Protein AF-A0AAD5R4Z7-F1 (afdb_monomer_lite)

Structure (mmCIF, N/CA/C/O backbone):
data_AF-A0AAD5R4Z7-F1
#
_entry.id   AF-A0AAD5R4Z7-F1
#
loop_
_atom_site.group_PDB
_atom_site.id
_atom_site.type_symbol
_atom_site.label_atom_id
_atom_site.label_alt_id
_atom_site.label_comp_id
_atom_site.label_asym_id
_atom_site.label_entity_id
_atom_site.label_seq_id
_atom_site.pdbx_PDB_ins_code
_atom_site.Cartn_x
_atom_site.Cartn_y
_atom_site.Cartn_z
_atom_site.occupancy
_atom_site.B_iso_or_equiv
_atom_site.auth_seq_id
_atom_site.auth_comp_id
_atom_site.auth_asym_id
_atom_site.auth_atom_id
_atom_site.pdbx_PDB_model_num
ATOM 1 N N . MET A 1 1 ? -14.241 3.146 -18.284 1.00 82.12 1 MET A N 1
ATOM 2 C CA . MET A 1 1 ? -13.055 2.646 -17.552 1.00 82.12 1 MET A CA 1
ATOM 3 C C . MET A 1 1 ? -12.153 1.727 -18.369 1.00 82.12 1 MET A C 1
ATOM 5 O O . MET A 1 1 ? -10.948 1.815 -18.187 1.00 82.12 1 MET A O 1
ATOM 9 N N . SER A 1 2 ? -12.662 0.917 -19.311 1.00 84.25 2 SER A N 1
ATOM 10 C CA . SER A 1 2 ? -11.807 0.010 -20.108 1.00 84.25 2 SER A CA 1
ATOM 11 C C . SER A 1 2 ? -10.709 0.712 -20.918 1.00 84.25 2 SER A C 1
ATOM 13 O O . SER A 1 2 ? -9.633 0.153 -21.073 1.00 84.25 2 SER A O 1
ATOM 15 N N . ILE A 1 3 ? -10.944 1.943 -21.389 1.00 90.44 3 ILE A N 1
ATOM 16 C CA . ILE A 1 3 ? -9.938 2.731 -22.123 1.00 90.44 3 ILE A CA 1
ATOM 17 C C . ILE A 1 3 ? -8.727 3.047 -21.235 1.00 90.44 3 ILE A C 1
ATOM 19 O O . ILE A 1 3 ? -7.600 2.921 -21.697 1.00 90.44 3 ILE A O 1
ATOM 23 N N . TYR A 1 4 ? -8.945 3.409 -1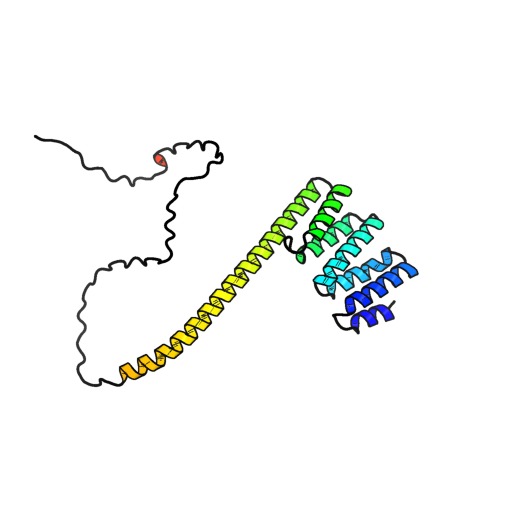9.966 1.00 88.94 4 TYR A N 1
ATOM 24 C CA . TYR A 1 4 ? -7.855 3.691 -19.029 1.00 88.94 4 TYR A CA 1
ATOM 25 C C . TYR A 1 4 ? -7.098 2.423 -18.632 1.00 88.94 4 TYR A C 1
ATOM 27 O O . TYR A 1 4 ? -5.877 2.456 -18.576 1.00 88.94 4 TYR A O 1
ATOM 35 N N . ASN A 1 5 ? -7.803 1.305 -18.438 1.00 88.62 5 ASN A N 1
ATOM 36 C CA . ASN A 1 5 ? -7.167 0.011 -18.183 1.00 88.62 5 ASN A CA 1
ATOM 37 C C . ASN A 1 5 ? -6.300 -0.436 -19.383 1.00 88.62 5 ASN A C 1
ATOM 39 O O . ASN A 1 5 ? -5.121 -0.746 -19.256 1.00 88.62 5 ASN A O 1
ATOM 43 N N . ARG A 1 6 ? -6.830 -0.320 -20.603 1.00 91.56 6 ARG A N 1
ATOM 44 C CA . ARG A 1 6 ? -6.044 -0.581 -21.814 1.00 91.56 6 ARG A CA 1
ATOM 45 C C . ARG A 1 6 ? -4.849 0.369 -21.948 1.00 91.56 6 ARG A C 1
ATOM 47 O O . ARG A 1 6 ? -3.801 -0.024 -22.448 1.00 91.56 6 ARG A O 1
ATOM 54 N N . ALA A 1 7 ? -5.000 1.622 -21.522 1.00 89.75 7 ALA A N 1
ATOM 55 C CA . ALA A 1 7 ? -3.906 2.583 -21.531 1.00 89.75 7 ALA A CA 1
ATOM 56 C C . ALA A 1 7 ? -2.804 2.204 -20.530 1.00 89.75 7 ALA A C 1
ATOM 58 O O . ALA A 1 7 ? -1.635 2.360 -20.859 1.00 89.75 7 ALA A O 1
ATOM 59 N N . THR A 1 8 ? -3.137 1.665 -19.351 1.00 88.31 8 THR A N 1
ATOM 60 C CA . THR A 1 8 ? -2.125 1.202 -18.386 1.00 88.31 8 THR A CA 1
ATOM 61 C C . THR A 1 8 ? -1.313 0.013 -18.898 1.00 88.31 8 THR A C 1
ATOM 63 O O . THR A 1 8 ? -0.140 -0.092 -18.564 1.00 88.31 8 THR A O 1
ATOM 66 N N . GLU A 1 9 ? -1.892 -0.831 -19.756 1.00 88.69 9 GLU A N 1
ATOM 67 C CA . GLU A 1 9 ? -1.191 -1.959 -20.391 1.00 88.69 9 GLU A CA 1
ATOM 68 C C . GLU A 1 9 ? -0.326 -1.544 -21.594 1.00 88.69 9 GLU A C 1
ATOM 70 O O . GLU A 1 9 ? 0.685 -2.178 -21.883 1.00 88.69 9 GLU A O 1
ATOM 75 N N . ALA A 1 10 ? -0.726 -0.496 -22.320 1.00 91.25 10 ALA A N 1
ATOM 76 C CA . ALA A 1 10 ? -0.053 -0.068 -23.549 1.00 91.25 10 ALA A CA 1
ATOM 77 C C . ALA A 1 10 ? 1.153 0.861 -23.316 1.00 91.25 10 ALA A C 1
ATOM 79 O O . ALA A 1 10 ? 1.936 1.085 -24.238 1.00 91.25 10 ALA A O 1
ATOM 80 N N . VAL A 1 11 ? 1.271 1.447 -22.124 1.00 90.94 11 VAL A N 1
ATOM 81 C CA . VAL A 1 11 ? 2.305 2.432 -21.783 1.00 90.94 11 VAL A CA 1
ATOM 82 C C . VAL A 1 11 ? 3.580 1.743 -21.292 1.00 90.94 11 VAL A C 1
ATOM 84 O O . VAL A 1 11 ? 3.537 0.703 -20.635 1.00 90.94 11 VAL A O 1
ATOM 87 N N . ASP A 1 12 ? 4.732 2.351 -21.577 1.00 89.31 12 ASP A N 1
ATOM 88 C CA . ASP A 1 12 ? 6.022 1.880 -21.083 1.00 89.31 12 ASP A CA 1
ATOM 89 C C . ASP A 1 12 ? 6.079 1.829 -19.549 1.00 89.31 12 ASP A C 1
ATOM 91 O O . ASP A 1 12 ? 5.522 2.671 -18.842 1.00 89.31 12 ASP A O 1
ATOM 95 N N . ARG A 1 13 ? 6.856 0.879 -19.009 1.00 86.00 13 ARG A N 1
ATOM 96 C CA . ARG A 1 13 ? 6.992 0.664 -17.553 1.00 86.00 13 ARG A CA 1
ATOM 97 C C . ARG A 1 13 ? 7.389 1.916 -16.762 1.00 86.00 13 ARG A C 1
ATOM 99 O O . ARG A 1 13 ? 7.035 2.021 -15.594 1.00 86.00 13 ARG A O 1
ATOM 106 N N . LYS A 1 14 ? 8.107 2.857 -17.383 1.00 87.31 14 LYS A N 1
ATOM 107 C CA . LYS A 1 14 ? 8.523 4.120 -16.749 1.00 87.31 14 LYS A CA 1
ATOM 108 C C . LYS A 1 14 ? 7.342 5.060 -16.494 1.00 87.31 14 LYS A C 1
ATOM 110 O O . LYS A 1 14 ? 7.262 5.666 -15.432 1.00 87.31 14 LYS A O 1
ATOM 115 N N . ASP A 1 15 ? 6.409 5.129 -17.439 1.00 89.06 15 ASP A N 1
ATOM 116 C CA . ASP A 1 15 ? 5.285 6.073 -17.408 1.00 89.06 15 ASP A CA 1
ATOM 117 C C . ASP A 1 15 ? 4.000 5.441 -16.857 1.00 89.06 15 ASP A C 1
ATOM 119 O O . ASP A 1 15 ? 3.028 6.134 -16.545 1.00 89.06 15 ASP A O 1
ATOM 123 N N . MET A 1 16 ? 4.009 4.120 -16.677 1.00 89.12 16 MET A N 1
ATOM 124 C CA . MET A 1 16 ? 2.898 3.339 -16.151 1.00 89.12 16 MET A CA 1
ATOM 125 C C . MET A 1 16 ? 2.384 3.886 -14.810 1.00 89.12 16 MET A C 1
ATOM 127 O O . MET A 1 16 ? 1.178 4.063 -14.645 1.00 89.12 16 MET A O 1
ATOM 131 N N . CYS A 1 17 ? 3.279 4.259 -13.885 1.00 89.25 17 CYS A N 1
ATOM 132 C CA . CYS A 1 17 ? 2.899 4.868 -12.602 1.00 89.25 17 CYS A CA 1
ATOM 133 C C . CYS A 1 17 ? 2.084 6.162 -12.780 1.00 89.25 17 CYS A C 1
ATOM 135 O O . CYS A 1 17 ? 1.055 6.366 -12.130 1.00 89.25 17 CYS A O 1
ATOM 137 N N . SER A 1 18 ? 2.501 7.026 -13.709 1.00 91.94 18 SER A N 1
ATOM 138 C CA . SER A 1 18 ? 1.782 8.263 -14.027 1.00 91.94 18 SER A CA 1
ATOM 139 C C . SER A 1 18 ? 0.392 7.966 -14.598 1.00 91.94 18 SER A C 1
ATOM 141 O O . SER A 1 18 ? -0.598 8.564 -14.168 1.00 91.94 18 SER A O 1
ATOM 143 N N . MET A 1 19 ? 0.285 6.976 -15.493 1.00 93.00 19 MET A N 1
ATOM 144 C CA . MET A 1 19 ? -0.997 6.572 -16.074 1.00 93.00 19 MET A CA 1
ATOM 145 C C . MET A 1 19 ? -1.962 6.018 -15.014 1.00 93.00 19 MET A C 1
ATOM 147 O O . MET A 1 19 ? -3.129 6.418 -14.982 1.00 93.00 19 MET A O 1
ATOM 151 N N . PHE A 1 20 ? -1.484 5.178 -14.090 1.00 93.69 20 PHE A N 1
ATOM 152 C CA . PHE A 1 20 ? -2.300 4.689 -12.974 1.00 93.69 20 PHE A CA 1
ATOM 153 C C . PHE A 1 20 ? -2.771 5.820 -12.058 1.00 93.69 20 PHE A C 1
ATOM 155 O O . PHE A 1 20 ? -3.936 5.839 -11.667 1.00 93.69 20 PHE A O 1
ATOM 162 N N . ASN A 1 21 ? -1.925 6.813 -11.775 1.00 92.94 21 ASN A N 1
ATOM 163 C CA . ASN A 1 21 ? -2.331 7.982 -10.993 1.00 92.94 21 ASN A CA 1
ATOM 164 C C . ASN A 1 21 ? -3.466 8.771 -11.670 1.00 92.94 21 ASN A C 1
ATOM 166 O O . ASN A 1 21 ? -4.397 9.215 -10.995 1.00 92.94 21 ASN A O 1
ATOM 170 N N . ILE A 1 22 ? -3.421 8.936 -12.996 1.00 93.44 22 ILE A N 1
ATOM 171 C CA . ILE A 1 22 ? -4.506 9.578 -13.754 1.00 93.44 22 ILE A CA 1
ATOM 172 C C . ILE A 1 22 ? -5.774 8.723 -13.691 1.00 93.44 22 ILE A C 1
ATOM 174 O O . ILE A 1 22 ? -6.861 9.250 -13.442 1.00 93.44 22 ILE A O 1
ATOM 178 N N . TYR A 1 23 ? -5.639 7.409 -13.876 1.00 93.44 23 TYR A N 1
ATOM 179 C CA . TYR A 1 23 ? -6.767 6.488 -13.847 1.00 93.44 23 TYR A CA 1
ATOM 180 C C . TYR A 1 23 ? -7.467 6.482 -12.482 1.00 93.44 23 TYR A C 1
ATOM 182 O O . TYR A 1 23 ? -8.689 6.617 -12.423 1.00 93.44 23 TYR A O 1
ATOM 190 N N . ILE A 1 24 ? -6.704 6.423 -11.389 1.00 93.75 24 ILE A N 1
ATOM 191 C CA . ILE A 1 24 ? -7.227 6.471 -10.020 1.00 93.75 24 ILE A CA 1
ATOM 192 C C . ILE A 1 24 ? -7.967 7.785 -9.772 1.00 93.75 24 ILE A C 1
ATOM 194 O O . ILE A 1 24 ? -9.111 7.749 -9.328 1.00 93.75 24 ILE A O 1
ATOM 198 N N . LYS A 1 25 ? -7.378 8.939 -10.117 1.00 93.62 25 LYS A N 1
ATOM 199 C CA . LYS A 1 25 ? -8.046 10.244 -9.954 1.00 93.62 25 LYS A CA 1
ATOM 200 C C . LYS A 1 25 ? -9.373 10.298 -10.709 1.00 93.62 25 LYS A C 1
ATOM 202 O O . LYS A 1 25 ? -10.386 10.718 -10.159 1.00 93.62 25 LYS A O 1
ATOM 207 N N . LYS A 1 26 ? -9.400 9.804 -11.951 1.00 93.69 26 LYS A N 1
ATOM 208 C CA . LYS A 1 26 ? -10.631 9.746 -12.753 1.00 93.69 26 LYS A CA 1
ATOM 209 C C . LYS A 1 26 ? -11.657 8.770 -12.183 1.00 93.69 26 LYS A C 1
ATOM 211 O O . LYS A 1 26 ? -12.852 9.046 -12.236 1.00 93.69 26 LYS A O 1
ATOM 216 N N . ALA A 1 27 ? -11.217 7.652 -11.614 1.00 93.25 27 ALA A N 1
ATOM 217 C CA . ALA A 1 27 ? -12.097 6.707 -10.938 1.00 93.25 27 ALA A CA 1
ATOM 218 C C . ALA A 1 27 ? -12.714 7.292 -9.665 1.00 93.25 27 ALA A C 1
ATOM 220 O O . ALA A 1 27 ? -13.916 7.131 -9.456 1.00 93.25 27 ALA A O 1
ATOM 221 N N . GLN A 1 28 ? -11.921 8.023 -8.880 1.00 93.25 28 GLN A N 1
ATOM 222 C CA . GLN A 1 28 ? -12.384 8.736 -7.690 1.00 93.25 28 GLN A CA 1
ATOM 223 C C . GLN A 1 28 ? -13.445 9.784 -8.044 1.00 93.25 28 GLN A C 1
ATOM 225 O O . GLN A 1 28 ? -14.484 9.823 -7.391 1.00 93.25 28 GLN A O 1
ATOM 230 N N . GLU A 1 29 ? -13.221 10.584 -9.093 1.00 92.88 29 GLU A N 1
ATOM 231 C CA . GLU A 1 29 ? -14.162 11.623 -9.546 1.00 92.88 29 GLU A CA 1
ATOM 232 C C . GLU A 1 29 ? -15.503 11.050 -10.036 1.00 92.88 29 GLU A C 1
ATOM 234 O O . GLU A 1 29 ? -16.550 11.640 -9.783 1.00 92.88 29 GLU A O 1
ATOM 239 N N . LEU A 1 30 ? -15.485 9.917 -10.748 1.00 92.31 30 LEU A N 1
ATOM 240 C CA . LEU A 1 30 ? -16.678 9.375 -11.410 1.00 92.31 30 LEU A CA 1
ATOM 241 C C . LEU A 1 30 ? -17.495 8.409 -10.542 1.00 92.31 30 LEU A C 1
ATOM 243 O O . LEU A 1 30 ? -18.718 8.382 -10.654 1.00 92.31 30 LEU A O 1
ATOM 247 N N . TYR A 1 31 ? -16.832 7.590 -9.722 1.00 90.31 31 TYR A N 1
ATOM 248 C CA . TYR A 1 31 ? -17.465 6.469 -9.010 1.00 90.31 31 TYR A CA 1
ATOM 249 C C . TYR A 1 31 ? -17.178 6.466 -7.501 1.00 90.31 31 TYR A C 1
ATOM 251 O O . TYR A 1 31 ? -17.692 5.610 -6.780 1.00 90.31 31 TYR A O 1
ATOM 259 N N . GLY A 1 32 ? -16.368 7.409 -7.013 1.00 90.62 32 GLY A N 1
ATOM 260 C CA . GLY A 1 32 ? -15.963 7.495 -5.613 1.00 90.62 32 GLY A CA 1
ATOM 261 C C . GLY A 1 32 ? -14.798 6.570 -5.240 1.00 90.62 32 GLY A C 1
ATOM 262 O O . GLY A 1 32 ? -14.281 5.795 -6.046 1.00 90.62 32 GLY A O 1
ATOM 263 N N . LEU A 1 33 ? -14.371 6.660 -3.977 1.00 89.31 33 LEU A N 1
ATOM 264 C CA . LEU A 1 33 ? -13.203 5.945 -3.442 1.00 89.31 33 LEU A CA 1
ATOM 265 C C . LEU A 1 33 ? -13.308 4.405 -3.509 1.00 89.31 33 LEU A C 1
ATOM 267 O O . LEU A 1 33 ? -12.337 3.783 -3.945 1.00 89.31 33 LEU A O 1
ATOM 271 N N . PRO A 1 34 ? -14.439 3.753 -3.163 1.00 89.50 34 PRO A N 1
ATOM 272 C CA . PRO A 1 34 ? -14.508 2.288 -3.120 1.00 89.50 34 PRO A CA 1
ATOM 273 C C . PRO A 1 34 ? -14.243 1.612 -4.469 1.00 89.50 34 PRO A C 1
ATOM 275 O O . PRO A 1 34 ? -13.729 0.496 -4.514 1.00 89.50 34 PRO A O 1
ATOM 278 N N . HIS A 1 35 ? -14.553 2.292 -5.578 1.00 90.25 35 HIS A N 1
ATOM 279 C CA . HIS A 1 35 ? -14.323 1.770 -6.925 1.00 90.25 35 HIS A CA 1
ATOM 280 C C . HIS A 1 35 ? -12.837 1.772 -7.326 1.00 90.25 35 HIS A C 1
ATOM 282 O O . HIS A 1 35 ? -12.460 1.149 -8.316 1.00 90.25 35 HIS A O 1
ATOM 288 N N . THR A 1 36 ? -11.971 2.447 -6.565 1.00 92.88 36 THR A N 1
ATOM 289 C CA . THR A 1 36 ? -10.536 2.540 -6.881 1.00 92.88 36 THR A CA 1
ATOM 290 C C . THR A 1 36 ? -9.713 1.363 -6.372 1.00 92.88 36 THR A C 1
ATOM 292 O O . THR A 1 36 ? -8.612 1.144 -6.865 1.00 92.88 36 THR A O 1
ATOM 295 N N . ARG A 1 37 ? -10.260 0.551 -5.462 1.00 93.00 37 ARG A N 1
ATOM 296 C CA . ARG A 1 37 ? -9.608 -0.644 -4.898 1.00 93.00 37 ARG A CA 1
ATOM 297 C C . ARG A 1 37 ? -9.037 -1.610 -5.943 1.00 93.00 37 ARG A C 1
ATOM 299 O O . ARG A 1 37 ? -7.828 -1.820 -5.921 1.00 93.00 37 ARG A O 1
ATOM 306 N N . PRO A 1 38 ? -9.829 -2.127 -6.906 1.00 93.31 38 PRO A N 1
ATOM 307 C CA . PRO A 1 38 ? -9.296 -3.050 -7.910 1.00 93.31 38 PRO A CA 1
ATOM 308 C C . PRO A 1 38 ? -8.228 -2.398 -8.798 1.00 93.31 38 PRO A C 1
ATOM 310 O O . PRO A 1 38 ? -7.377 -3.087 -9.350 1.00 93.31 38 PRO A O 1
ATOM 313 N N . ILE A 1 39 ? -8.250 -1.067 -8.936 1.00 93.62 39 ILE A N 1
ATOM 314 C CA . ILE A 1 39 ? -7.240 -0.329 -9.700 1.00 93.62 39 ILE A CA 1
ATOM 315 C C . ILE A 1 39 ? -5.918 -0.303 -8.927 1.00 93.62 39 ILE A C 1
ATOM 317 O O . ILE A 1 39 ? -4.871 -0.531 -9.524 1.00 93.62 39 ILE A O 1
ATOM 321 N N . TYR A 1 40 ? -5.965 -0.065 -7.613 1.00 94.12 40 TYR A N 1
ATOM 322 C CA . TYR A 1 40 ? -4.792 -0.118 -6.740 1.00 94.12 40 TYR A CA 1
ATOM 323 C C . TYR A 1 40 ? -4.179 -1.519 -6.673 1.00 94.12 40 TYR A C 1
ATOM 325 O O . TYR A 1 40 ? -2.970 -1.653 -6.840 1.00 94.12 40 TYR A O 1
ATOM 333 N N . GLU A 1 41 ? -4.998 -2.554 -6.483 1.00 93.44 41 GLU A N 1
ATOM 334 C CA . GLU A 1 41 ? -4.544 -3.952 -6.453 1.00 93.44 41 GLU A CA 1
ATOM 335 C C . GLU A 1 41 ? -3.852 -4.338 -7.766 1.00 93.44 41 GLU A C 1
ATOM 337 O O . GLU A 1 41 ? -2.740 -4.869 -7.764 1.00 93.44 41 GLU A O 1
ATOM 342 N N . HIS A 1 42 ? -4.472 -3.996 -8.901 1.00 92.56 42 HIS A N 1
ATOM 343 C CA . HIS A 1 42 ? -3.881 -4.248 -10.208 1.00 92.56 42 HIS A CA 1
ATOM 344 C C . HIS A 1 42 ? -2.561 -3.494 -10.390 1.00 92.56 42 HIS A C 1
ATOM 346 O O . HIS A 1 42 ? -1.568 -4.075 -10.819 1.00 92.56 42 HIS A O 1
ATOM 352 N N . ALA A 1 43 ? -2.516 -2.223 -10.003 1.00 92.38 43 ALA A N 1
ATOM 353 C CA . ALA A 1 43 ? -1.310 -1.422 -10.093 1.00 92.38 43 ALA A CA 1
ATOM 354 C C . ALA A 1 43 ? -0.157 -2.029 -9.265 1.00 92.38 43 ALA A C 1
ATOM 356 O O . ALA A 1 43 ? 0.929 -2.249 -9.796 1.00 92.38 43 ALA A O 1
ATOM 357 N N . ILE A 1 44 ? -0.390 -2.399 -8.003 1.00 92.12 44 ILE A N 1
ATOM 358 C CA . ILE A 1 44 ? 0.643 -2.985 -7.127 1.00 92.12 44 ILE A CA 1
ATOM 359 C C . ILE A 1 44 ? 1.255 -4.261 -7.733 1.00 92.12 44 ILE A C 1
ATOM 361 O O . ILE A 1 44 ? 2.449 -4.496 -7.556 1.00 92.12 44 ILE A O 1
ATOM 365 N N . SER A 1 45 ? 0.468 -5.038 -8.488 1.00 91.06 45 SER A N 1
ATOM 366 C CA . SER A 1 45 ? 0.929 -6.271 -9.144 1.00 91.06 45 SER A CA 1
ATOM 367 C C . SER A 1 45 ? 1.777 -6.064 -10.406 1.00 91.06 45 SER A C 1
ATOM 369 O O . SER A 1 45 ? 2.577 -6.932 -10.749 1.00 91.06 45 SER A O 1
ATOM 371 N N . VAL A 1 46 ? 1.600 -4.944 -11.117 1.00 90.88 46 VAL A N 1
ATOM 372 C CA . VAL A 1 46 ? 2.245 -4.705 -12.424 1.00 90.88 46 VAL A CA 1
ATOM 373 C C . VAL A 1 46 ? 3.415 -3.723 -12.311 1.00 90.88 46 VAL A C 1
ATOM 375 O O . VAL A 1 46 ? 4.374 -3.808 -13.083 1.00 90.88 46 VAL A O 1
ATOM 378 N N . LEU A 1 47 ? 3.352 -2.775 -11.371 1.00 88.75 47 LEU A N 1
ATOM 379 C CA . LEU A 1 47 ? 4.366 -1.733 -11.250 1.00 88.75 47 LEU A CA 1
ATOM 380 C C . LEU A 1 47 ? 5.707 -2.264 -10.714 1.00 88.75 47 LEU A C 1
ATOM 382 O O . LEU A 1 47 ? 5.740 -3.205 -9.923 1.00 88.75 47 LEU A O 1
ATOM 386 N N . PRO A 1 48 ? 6.824 -1.596 -11.064 1.00 89.94 48 PRO A N 1
ATOM 387 C CA . PRO A 1 48 ? 8.106 -1.800 -10.396 1.00 89.94 48 PRO A CA 1
ATOM 388 C C . PRO A 1 48 ? 8.011 -1.545 -8.886 1.00 89.94 48 PRO A C 1
ATOM 390 O O . PRO A 1 48 ? 7.238 -0.686 -8.452 1.00 89.94 48 PRO A O 1
ATOM 393 N N . GLU A 1 49 ? 8.853 -2.224 -8.103 1.00 89.06 49 GLU A N 1
ATOM 394 C CA . GLU A 1 49 ? 8.839 -2.192 -6.630 1.00 89.06 49 GLU A CA 1
ATOM 395 C C . GLU A 1 49 ? 8.840 -0.767 -6.052 1.00 89.06 49 GLU A C 1
ATOM 397 O O . GLU A 1 49 ? 8.057 -0.464 -5.151 1.00 89.06 49 GLU A O 1
ATOM 402 N N . ASP A 1 50 ? 9.632 0.149 -6.621 1.00 88.31 50 ASP A N 1
ATOM 403 C CA . ASP A 1 50 ? 9.709 1.534 -6.140 1.00 88.31 50 ASP A CA 1
ATOM 404 C C . ASP A 1 50 ? 8.390 2.298 -6.264 1.00 88.31 50 ASP A C 1
ATOM 406 O O . ASP A 1 50 ? 7.960 2.973 -5.328 1.00 88.31 50 ASP A O 1
ATOM 410 N N . SER A 1 51 ? 7.721 2.176 -7.412 1.00 89.44 51 SER A N 1
ATOM 411 C CA . SER A 1 51 ? 6.430 2.833 -7.629 1.00 89.44 51 SER A CA 1
ATOM 412 C C . SER A 1 51 ? 5.292 2.096 -6.922 1.00 89.44 51 SER A C 1
ATOM 414 O O . SER A 1 51 ? 4.352 2.727 -6.439 1.00 89.44 51 SER A O 1
ATOM 416 N N . SER A 1 52 ? 5.388 0.768 -6.818 1.00 91.25 52 SER A N 1
ATOM 417 C CA . SER A 1 52 ? 4.439 -0.067 -6.079 1.00 91.25 52 SER A CA 1
ATOM 418 C C . SER A 1 52 ? 4.409 0.304 -4.591 1.00 91.25 52 SER A C 1
ATOM 420 O O . SER A 1 52 ? 3.333 0.414 -3.998 1.00 91.25 52 SER A O 1
ATOM 422 N N . ARG A 1 53 ? 5.566 0.631 -4.000 1.00 91.06 53 ARG A N 1
ATOM 423 C CA . ARG A 1 53 ? 5.684 1.136 -2.623 1.00 91.06 53 ARG A CA 1
ATOM 424 C C . ARG A 1 53 ? 4.952 2.460 -2.408 1.00 91.06 53 ARG A C 1
ATOM 426 O O . ARG A 1 53 ? 4.146 2.569 -1.482 1.00 91.06 53 ARG A O 1
ATOM 433 N N . GLU A 1 54 ? 5.213 3.462 -3.252 1.00 91.25 54 GLU A N 1
ATOM 434 C CA . GLU A 1 54 ? 4.538 4.768 -3.159 1.00 91.25 54 GLU A CA 1
ATOM 435 C C . GLU A 1 54 ? 3.018 4.598 -3.269 1.00 91.25 54 GLU A C 1
ATOM 437 O O . GLU A 1 54 ? 2.245 5.186 -2.504 1.00 91.25 54 GLU A O 1
ATOM 442 N N . LEU A 1 55 ? 2.585 3.752 -4.202 1.00 93.12 55 LEU A N 1
ATOM 443 C CA . LEU A 1 55 ? 1.174 3.515 -4.434 1.00 93.12 55 LEU A CA 1
ATOM 444 C C . LEU A 1 55 ? 0.517 2.737 -3.286 1.00 93.12 55 LEU A C 1
ATOM 446 O O . LEU A 1 55 ? -0.609 3.064 -2.913 1.00 93.12 55 LEU A O 1
ATOM 450 N N . SER A 1 56 ? 1.227 1.790 -2.670 1.00 93.88 56 SER A N 1
ATOM 451 C CA . SER A 1 56 ? 0.767 1.049 -1.488 1.00 93.88 56 SER A CA 1
ATOM 452 C C . SER A 1 56 ? 0.540 1.969 -0.287 1.00 93.88 56 SER A C 1
ATOM 454 O O . SER A 1 56 ? -0.473 1.845 0.400 1.00 93.88 56 SER A O 1
ATOM 456 N N . LEU A 1 57 ? 1.418 2.957 -0.070 1.00 93.38 57 LEU A N 1
ATOM 457 C CA . LEU A 1 57 ? 1.221 3.976 0.969 1.00 93.38 57 LEU A CA 1
ATOM 458 C C . LEU A 1 57 ? -0.051 4.798 0.727 1.00 93.38 57 LEU A C 1
ATOM 460 O O . LEU A 1 57 ? -0.843 5.004 1.649 1.00 93.38 57 LEU A O 1
ATOM 464 N N . ARG A 1 58 ? -0.285 5.236 -0.517 1.00 93.56 58 ARG A N 1
ATOM 465 C CA . ARG A 1 58 ? -1.525 5.945 -0.881 1.00 93.56 58 ARG A CA 1
ATOM 466 C C . ARG A 1 58 ? -2.757 5.053 -0.746 1.00 93.56 58 ARG A C 1
ATOM 468 O O . ARG A 1 58 ? -3.803 5.533 -0.316 1.00 93.56 58 ARG A O 1
ATOM 475 N N . PHE A 1 59 ? -2.638 3.772 -1.086 1.00 94.81 59 PHE A N 1
ATOM 476 C CA . PHE A 1 59 ? -3.730 2.813 -0.972 1.00 94.81 59 PHE A CA 1
ATOM 477 C C . PHE A 1 59 ? -4.124 2.593 0.493 1.00 94.81 59 PHE A C 1
ATOM 479 O O . PHE A 1 59 ? -5.301 2.700 0.835 1.00 94.81 59 PHE A O 1
ATOM 486 N N . ALA A 1 60 ? -3.144 2.419 1.384 1.00 94.88 60 ALA A N 1
ATOM 487 C CA . ALA A 1 60 ? -3.383 2.316 2.820 1.00 94.88 60 ALA A CA 1
ATOM 488 C C . ALA A 1 60 ? -4.002 3.599 3.406 1.00 94.88 60 ALA A C 1
ATOM 490 O O . ALA A 1 60 ? -4.904 3.530 4.240 1.00 94.88 60 ALA A O 1
ATOM 491 N N . GLN A 1 61 ? -3.569 4.783 2.956 1.00 93.19 61 GLN A N 1
ATOM 492 C CA . GLN A 1 61 ? -4.193 6.054 3.347 1.00 93.19 61 GLN A CA 1
ATOM 493 C C . GLN A 1 61 ? -5.656 6.143 2.898 1.00 93.19 61 GLN A C 1
ATOM 495 O O . GLN A 1 61 ? -6.498 6.610 3.660 1.00 93.19 61 GLN A O 1
ATOM 500 N N . MET A 1 62 ? -5.965 5.679 1.689 1.00 93.69 62 MET A N 1
ATOM 501 C CA . MET A 1 62 ? -7.325 5.665 1.154 1.00 93.69 62 MET A CA 1
ATOM 502 C C . MET A 1 62 ? -8.237 4.693 1.920 1.00 93.69 62 MET A C 1
ATOM 504 O O . MET A 1 62 ? -9.346 5.063 2.288 1.00 93.69 62 MET A O 1
ATOM 508 N N . GLU A 1 63 ? -7.777 3.485 2.259 1.00 94.62 63 GLU A N 1
ATOM 509 C CA . GLU A 1 63 ? -8.587 2.566 3.082 1.00 94.62 63 GLU A CA 1
ATOM 510 C C . GLU A 1 63 ? -8.801 3.105 4.505 1.00 94.62 63 GLU A C 1
ATOM 512 O O . GLU A 1 63 ? -9.881 2.953 5.076 1.00 94.62 63 GLU A O 1
ATOM 517 N N . ARG A 1 64 ? -7.826 3.843 5.054 1.00 92.94 64 ARG A N 1
ATOM 518 C CA . ARG A 1 64 ? -8.011 4.559 6.325 1.00 92.94 64 ARG A CA 1
ATOM 519 C C . ARG A 1 64 ? -9.099 5.624 6.251 1.00 92.94 64 ARG A C 1
ATOM 521 O O . ARG A 1 64 ? -9.859 5.747 7.206 1.00 92.94 64 ARG A O 1
ATOM 528 N N . THR A 1 65 ? -9.197 6.390 5.161 1.00 91.50 65 THR A N 1
ATOM 529 C CA . THR A 1 65 ? -10.269 7.395 5.025 1.00 91.50 65 THR A CA 1
ATOM 530 C C . THR A 1 65 ? -11.645 6.760 4.845 1.00 91.50 65 THR A C 1
ATOM 532 O O . THR A 1 65 ? -12.642 7.377 5.212 1.00 91.50 65 THR A O 1
ATOM 535 N N . LEU A 1 66 ? -11.708 5.523 4.344 1.00 91.62 66 LEU A N 1
ATOM 536 C CA . LEU A 1 66 ? -12.929 4.714 4.303 1.00 91.62 66 LEU A CA 1
ATOM 537 C C . LEU A 1 66 ? -13.279 4.060 5.652 1.00 91.62 66 LEU A C 1
ATOM 539 O O . LEU A 1 66 ? -14.380 3.534 5.792 1.00 91.62 66 LEU A O 1
ATOM 543 N N . GLY A 1 67 ? -12.380 4.109 6.641 1.00 92.06 67 GLY A N 1
ATOM 544 C CA . GLY A 1 67 ? -12.556 3.477 7.953 1.00 92.06 67 GLY A CA 1
ATOM 545 C C . GLY A 1 67 ? -12.208 1.984 7.988 1.00 92.06 67 GLY A C 1
ATOM 546 O O . GLY A 1 67 ? -12.418 1.330 9.006 1.00 92.06 67 GLY A O 1
ATOM 547 N N . GLU A 1 68 ? -11.646 1.441 6.909 1.00 93.88 68 GLU A N 1
ATOM 548 C CA . GLU A 1 68 ? -11.315 0.021 6.754 1.00 93.88 68 GLU A CA 1
ATOM 549 C C . GLU A 1 68 ? -9.897 -0.263 7.278 1.00 93.88 68 GLU A C 1
ATOM 551 O O . GLU A 1 68 ? -8.935 -0.439 6.524 1.00 93.88 68 GLU A O 1
ATOM 556 N N . ILE A 1 69 ? -9.751 -0.280 8.604 1.00 94.12 69 ILE A N 1
ATOM 557 C CA . ILE A 1 69 ? -8.444 -0.395 9.273 1.00 94.12 69 ILE A CA 1
ATOM 558 C C . ILE A 1 69 ? -7.767 -1.742 8.990 1.00 94.12 69 ILE A C 1
ATOM 560 O O . ILE A 1 69 ? -6.567 -1.782 8.718 1.00 94.12 69 ILE A O 1
ATOM 564 N N . ASP A 1 70 ? -8.518 -2.842 8.987 1.00 93.62 70 ASP A N 1
ATOM 565 C CA . ASP A 1 70 ? -7.946 -4.176 8.767 1.00 93.62 70 ASP A CA 1
ATOM 566 C C . ASP A 1 70 ? -7.406 -4.349 7.344 1.00 93.62 70 ASP A C 1
ATOM 568 O O . ASP A 1 70 ? -6.350 -4.952 7.141 1.00 93.62 70 ASP A O 1
ATOM 572 N N . ARG A 1 71 ? -8.072 -3.739 6.355 1.00 93.50 71 ARG A N 1
ATOM 573 C CA . ARG A 1 71 ? -7.578 -3.698 4.972 1.00 93.50 71 ARG A CA 1
ATOM 574 C C . ARG A 1 71 ? -6.315 -2.859 4.861 1.00 93.50 71 ARG A C 1
ATOM 576 O O . ARG A 1 71 ? -5.346 -3.309 4.255 1.00 93.50 71 ARG A O 1
ATOM 583 N N . ALA A 1 72 ? -6.296 -1.676 5.479 1.00 95.00 72 ALA A N 1
ATOM 584 C CA . ALA A 1 72 ? -5.100 -0.838 5.517 1.00 95.00 72 ALA A CA 1
ATOM 585 C C . ALA A 1 72 ? -3.901 -1.597 6.114 1.00 95.00 72 ALA A C 1
ATOM 587 O O . ALA A 1 72 ? -2.803 -1.540 5.563 1.00 95.00 72 ALA A O 1
ATOM 588 N N . ARG A 1 73 ? -4.120 -2.377 7.180 1.00 94.75 73 ARG A N 1
ATOM 589 C CA . ARG A 1 73 ? -3.086 -3.221 7.795 1.00 94.75 73 ARG A CA 1
ATOM 590 C C . ARG A 1 73 ? -2.583 -4.320 6.860 1.00 94.75 73 ARG A C 1
ATOM 592 O O . ARG A 1 73 ? -1.376 -4.515 6.760 1.00 94.75 73 ARG A O 1
ATOM 599 N N . ALA A 1 74 ? -3.479 -5.000 6.142 1.00 95.00 74 ALA A N 1
ATOM 600 C CA . ALA A 1 74 ? -3.090 -6.005 5.152 1.00 95.00 74 ALA A CA 1
ATOM 601 C C . ALA A 1 74 ? -2.225 -5.405 4.027 1.00 95.00 74 ALA A C 1
ATOM 603 O O . ALA A 1 74 ? -1.242 -6.014 3.609 1.00 95.00 74 ALA A O 1
ATOM 604 N N . ILE A 1 75 ? -2.543 -4.183 3.586 1.00 95.06 75 ILE A N 1
ATOM 605 C CA . ILE A 1 75 ? -1.749 -3.457 2.584 1.00 95.06 75 ILE A CA 1
ATOM 606 C C . ILE A 1 75 ? -0.352 -3.136 3.124 1.00 95.06 75 ILE A C 1
ATOM 608 O O . ILE A 1 75 ? 0.631 -3.341 2.415 1.00 95.06 75 ILE A O 1
ATOM 612 N N . PHE A 1 76 ? -0.241 -2.668 4.372 1.00 95.00 76 PHE A N 1
ATOM 613 C CA . PHE A 1 76 ? 1.064 -2.434 4.995 1.00 95.00 76 PHE A CA 1
ATOM 614 C C . PHE A 1 76 ? 1.886 -3.722 5.118 1.00 95.00 76 PHE A C 1
ATOM 616 O O . PHE A 1 76 ? 3.073 -3.709 4.799 1.00 95.00 76 PHE A O 1
ATOM 623 N N . ALA A 1 77 ? 1.261 -4.838 5.499 1.00 93.81 77 ALA A N 1
ATOM 624 C CA . ALA A 1 77 ? 1.936 -6.129 5.573 1.00 93.81 77 ALA A CA 1
ATOM 625 C C . ALA A 1 77 ? 2.487 -6.563 4.204 1.00 93.81 77 ALA A C 1
ATOM 627 O O . ALA A 1 77 ? 3.665 -6.896 4.106 1.00 93.81 77 ALA A O 1
ATOM 628 N N . HIS A 1 78 ? 1.690 -6.460 3.138 1.00 93.25 78 HIS A N 1
ATOM 629 C CA . HIS A 1 78 ? 2.141 -6.760 1.775 1.00 93.25 78 HIS A CA 1
ATOM 630 C C . HIS A 1 78 ? 3.269 -5.823 1.316 1.00 93.25 78 HIS A C 1
ATOM 632 O O . HIS A 1 78 ? 4.289 -6.260 0.792 1.00 93.25 78 HIS A O 1
ATOM 638 N N . ALA A 1 79 ? 3.127 -4.517 1.553 1.00 93.19 79 ALA A N 1
ATOM 639 C CA . ALA A 1 79 ? 4.148 -3.542 1.182 1.00 93.19 79 ALA A CA 1
ATOM 640 C C . ALA A 1 79 ? 5.465 -3.738 1.954 1.00 93.19 79 ALA A C 1
ATOM 642 O O . ALA A 1 79 ? 6.524 -3.359 1.459 1.00 93.19 79 ALA A O 1
ATOM 643 N N . SER A 1 80 ? 5.423 -4.349 3.140 1.00 92.44 80 SER A N 1
ATOM 644 C CA . SER A 1 80 ? 6.611 -4.590 3.960 1.00 92.44 80 SER A CA 1
ATOM 645 C C . SER A 1 80 ? 7.614 -5.562 3.337 1.00 92.44 80 SER A C 1
ATOM 647 O O . SER A 1 80 ? 8.810 -5.432 3.587 1.00 92.44 80 SER A O 1
ATOM 649 N N . GLU A 1 81 ? 7.156 -6.473 2.473 1.00 90.50 81 GLU A N 1
ATOM 650 C CA . GLU A 1 81 ? 8.00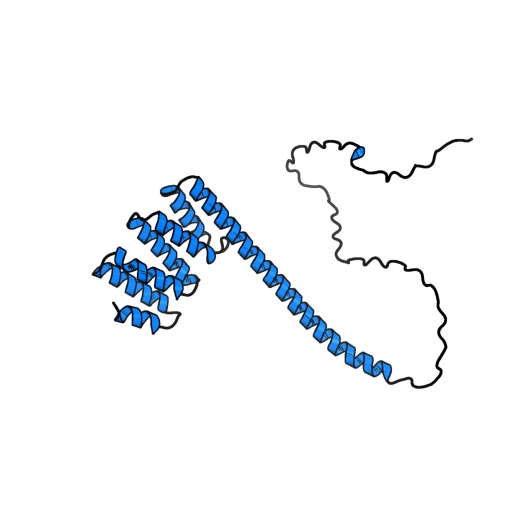9 -7.462 1.801 1.00 90.50 81 GLU A CA 1
ATOM 651 C C . GLU A 1 81 ? 9.005 -6.815 0.829 1.00 90.50 81 GLU A C 1
ATOM 653 O O . GLU A 1 81 ? 10.105 -7.328 0.642 1.00 90.50 81 GLU A O 1
ATOM 658 N N . ILE A 1 82 ? 8.640 -5.660 0.263 1.00 89.62 82 ILE A N 1
ATOM 659 C CA . ILE A 1 82 ? 9.445 -4.887 -0.700 1.00 89.62 82 ILE A CA 1
ATOM 660 C C . ILE A 1 82 ? 10.095 -3.638 -0.074 1.00 89.62 82 ILE A C 1
ATOM 662 O O . ILE A 1 82 ? 10.662 -2.790 -0.775 1.00 89.62 82 ILE A O 1
ATOM 666 N N . CYS A 1 83 ? 9.973 -3.463 1.246 1.00 90.12 83 CYS A N 1
ATOM 667 C CA . CYS A 1 83 ? 10.461 -2.288 1.964 1.00 90.12 83 CYS A CA 1
ATOM 668 C C . CYS A 1 83 ? 11.584 -2.647 2.938 1.00 90.12 83 CYS A C 1
ATOM 670 O O . CYS A 1 83 ? 11.330 -2.945 4.103 1.00 90.12 83 CYS A O 1
ATOM 672 N N . ASP A 1 84 ? 12.837 -2.504 2.502 1.00 89.69 84 ASP A N 1
ATOM 673 C CA . ASP A 1 84 ? 13.998 -2.584 3.394 1.00 89.69 84 ASP A CA 1
ATOM 674 C C . ASP A 1 84 ? 13.909 -1.533 4.531 1.00 89.69 84 ASP A C 1
ATOM 676 O O . ASP A 1 84 ? 13.857 -0.328 4.254 1.00 89.69 84 ASP A O 1
ATOM 680 N N . PRO A 1 85 ? 13.937 -1.951 5.813 1.00 89.94 85 PRO A N 1
ATOM 681 C CA . PRO A 1 85 ? 13.979 -1.057 6.967 1.00 89.94 85 PRO A CA 1
ATOM 682 C C . PRO A 1 85 ? 15.125 -0.043 6.987 1.00 89.94 85 PRO A C 1
ATOM 684 O O . PRO A 1 85 ? 14.970 1.004 7.613 1.00 89.94 85 PRO A O 1
ATOM 687 N N . LYS A 1 86 ? 16.262 -0.327 6.340 1.00 86.44 86 LYS A N 1
ATOM 688 C CA . LYS A 1 86 ? 17.419 0.585 6.306 1.00 86.44 86 LYS A CA 1
ATOM 689 C C . LYS A 1 86 ? 17.251 1.712 5.294 1.00 86.44 86 LYS A C 1
ATOM 691 O O . LYS A 1 86 ? 17.644 2.841 5.566 1.00 86.44 86 LYS A O 1
ATOM 696 N N . ILE A 1 87 ? 16.686 1.399 4.131 1.00 87.75 87 ILE A N 1
ATOM 697 C CA . ILE A 1 87 ? 16.547 2.343 3.015 1.00 87.75 87 ILE A CA 1
ATOM 698 C C . ILE A 1 87 ? 15.221 3.104 3.128 1.00 87.75 87 ILE A C 1
ATOM 700 O O . ILE A 1 87 ? 15.160 4.308 2.889 1.00 87.75 87 ILE A O 1
ATOM 704 N N . HIS A 1 88 ? 14.153 2.419 3.537 1.00 89.44 88 HIS A N 1
ATOM 705 C CA . HIS A 1 88 ? 12.786 2.936 3.516 1.00 89.44 88 HIS A CA 1
ATOM 706 C C . HIS A 1 88 ? 12.234 3.196 4.922 1.00 89.44 88 HIS A C 1
ATOM 708 O O . HIS A 1 88 ? 11.098 2.833 5.222 1.00 89.44 88 HIS A O 1
ATOM 714 N N . GLY A 1 89 ? 13.010 3.858 5.788 1.00 90.19 89 GLY A N 1
ATOM 715 C CA . GLY A 1 89 ? 12.602 4.176 7.167 1.00 90.19 89 GLY A CA 1
ATOM 716 C C . GLY A 1 89 ? 11.240 4.879 7.261 1.00 90.19 89 GLY A C 1
ATOM 717 O O . GLY A 1 89 ? 10.392 4.471 8.050 1.00 90.19 89 GLY A O 1
ATOM 718 N N . GLN A 1 90 ? 10.965 5.820 6.349 1.00 91.31 90 GLN A N 1
ATOM 719 C CA . GLN A 1 90 ? 9.703 6.569 6.302 1.00 91.31 90 GLN A CA 1
ATOM 720 C C . GLN A 1 90 ? 8.455 5.675 6.182 1.00 91.31 90 GLN A C 1
ATOM 722 O O . GLN A 1 90 ? 7.404 5.998 6.742 1.00 91.31 90 GLN A O 1
ATOM 727 N N . PHE A 1 91 ? 8.547 4.551 5.462 1.00 93.81 91 PHE A N 1
ATOM 728 C CA . PHE A 1 91 ? 7.448 3.589 5.361 1.00 93.81 91 PHE A CA 1
ATOM 729 C C . PHE A 1 91 ? 7.146 2.970 6.732 1.00 93.81 91 PHE A C 1
ATOM 731 O O . PHE A 1 91 ? 5.995 2.956 7.169 1.00 93.81 91 PHE A O 1
ATOM 738 N N . TRP A 1 92 ? 8.191 2.520 7.430 1.00 94.12 92 TRP A N 1
ATOM 739 C CA . TRP A 1 92 ? 8.082 1.901 8.749 1.00 94.12 92 TRP A CA 1
ATOM 740 C C . TRP A 1 92 ? 7.589 2.888 9.808 1.00 94.12 92 TRP A C 1
ATOM 742 O O . TRP A 1 92 ? 6.791 2.500 10.657 1.00 94.12 92 TRP A O 1
ATOM 752 N N . ASP A 1 93 ? 7.997 4.154 9.727 1.00 94.00 93 ASP A N 1
ATOM 753 C CA . ASP A 1 93 ? 7.511 5.213 10.617 1.00 94.00 93 ASP A CA 1
ATOM 754 C C . ASP A 1 93 ? 6.025 5.511 10.363 1.00 94.00 93 ASP A C 1
ATOM 756 O O . ASP A 1 93 ? 5.233 5.613 11.296 1.00 94.00 93 ASP A O 1
ATOM 760 N N . THR A 1 94 ? 5.605 5.546 9.093 1.00 94.25 94 THR A N 1
ATOM 761 C CA . THR A 1 94 ? 4.191 5.734 8.725 1.00 94.25 94 THR A CA 1
ATOM 762 C C . THR A 1 94 ? 3.316 4.571 9.204 1.00 94.25 94 THR A C 1
ATOM 764 O O . THR A 1 94 ? 2.182 4.789 9.642 1.00 94.25 94 THR A O 1
ATOM 767 N N . TRP A 1 95 ? 3.820 3.336 9.124 1.00 95.00 95 TRP A N 1
ATOM 768 C CA . TRP A 1 95 ? 3.111 2.160 9.626 1.00 95.00 95 TRP A CA 1
ATOM 769 C C . TRP A 1 95 ? 3.073 2.139 11.164 1.00 95.00 95 TRP A C 1
ATOM 771 O O . TRP A 1 95 ? 2.019 1.887 11.746 1.00 95.00 95 TRP A O 1
ATOM 781 N N . MET A 1 96 ? 4.163 2.515 11.837 1.00 94.38 96 MET A N 1
ATOM 782 C CA . MET A 1 96 ? 4.175 2.703 13.293 1.00 94.38 96 MET A CA 1
ATOM 783 C C . MET A 1 96 ? 3.101 3.711 13.729 1.00 94.38 96 MET A C 1
ATOM 785 O O . MET A 1 96 ? 2.250 3.393 14.556 1.00 94.38 96 MET A O 1
ATOM 789 N N . ASP A 1 97 ? 3.070 4.893 13.111 1.00 94.50 97 ASP A N 1
ATOM 790 C CA . ASP A 1 97 ? 2.064 5.928 13.371 1.00 94.50 97 ASP A CA 1
ATOM 791 C C . ASP A 1 97 ? 0.632 5.448 13.117 1.00 94.50 97 ASP A C 1
ATOM 793 O O . ASP A 1 97 ? -0.318 5.912 13.755 1.00 94.50 97 ASP A O 1
ATOM 797 N N . PHE A 1 98 ? 0.449 4.557 12.143 1.00 94.81 98 PHE A N 1
ATOM 798 C CA . PHE A 1 98 ? -0.844 3.956 11.857 1.00 94.81 98 PHE A CA 1
ATOM 799 C C . PHE A 1 98 ? -1.306 3.044 12.997 1.00 94.81 98 PHE A C 1
ATOM 801 O O . PHE A 1 98 ? -2.427 3.235 13.478 1.00 94.81 98 PHE A O 1
ATOM 808 N N . GLU A 1 99 ? -0.455 2.119 13.448 1.00 94.75 99 GLU A N 1
ATOM 809 C CA . GLU A 1 99 ? -0.781 1.188 14.536 1.00 94.75 99 GLU A CA 1
ATOM 810 C C . GLU A 1 99 ? -0.930 1.909 15.878 1.00 94.75 99 GLU A C 1
ATOM 812 O O . GLU A 1 99 ? -1.833 1.586 16.639 1.00 94.75 99 GLU A O 1
ATOM 817 N N . VAL A 1 100 ? -0.144 2.955 16.147 1.00 93.56 100 VAL A N 1
ATOM 818 C CA . VAL A 1 100 ? -0.319 3.777 17.357 1.00 93.56 100 VAL A CA 1
ATOM 819 C C . VAL A 1 100 ? -1.687 4.471 17.376 1.00 93.56 100 VAL A C 1
ATOM 821 O O . VAL A 1 100 ? -2.292 4.623 18.434 1.00 93.56 100 VAL A O 1
ATOM 824 N N . LYS A 1 101 ? -2.198 4.897 16.213 1.00 92.06 101 LYS A N 1
ATOM 825 C CA . LYS A 1 101 ? -3.475 5.626 16.116 1.00 92.06 101 LYS A CA 1
ATOM 826 C C . LYS A 1 101 ? -4.710 4.718 16.042 1.00 92.06 101 LYS A C 1
ATOM 828 O O . LYS A 1 101 ? -5.775 5.152 16.467 1.00 92.06 101 LYS A O 1
ATOM 833 N N . HIS A 1 102 ? -4.600 3.521 15.459 1.00 90.81 102 HIS A N 1
ATOM 834 C CA . HIS A 1 102 ? -5.761 2.662 15.143 1.00 90.81 102 HIS A CA 1
ATOM 835 C C . HIS A 1 102 ? -5.624 1.216 15.641 1.00 90.81 102 HIS A C 1
ATOM 837 O O . HIS A 1 102 ? -6.560 0.433 15.491 1.00 90.81 102 HIS A O 1
ATOM 843 N N . GLY A 1 103 ? -4.458 0.835 16.158 1.00 89.75 103 GLY A N 1
ATOM 844 C CA . GLY A 1 103 ? -4.140 -0.517 16.602 1.00 89.75 103 GLY A CA 1
ATOM 845 C C . GLY A 1 103 ? -4.146 -0.668 18.121 1.00 89.75 103 GLY A C 1
ATOM 846 O O . GLY A 1 103 ? -4.652 0.175 18.863 1.00 89.75 103 GLY A O 1
ATOM 847 N N . ASN A 1 104 ? -3.582 -1.783 18.573 1.00 92.25 104 ASN A N 1
ATOM 848 C CA . ASN A 1 104 ? -3.374 -2.109 19.977 1.00 92.25 104 ASN A CA 1
ATOM 849 C C . ASN A 1 104 ? -1.908 -2.521 20.205 1.00 92.25 104 ASN A C 1
ATOM 851 O O . ASN A 1 104 ? -1.097 -2.557 19.278 1.00 92.25 104 ASN A O 1
ATOM 855 N N . GLU A 1 105 ? -1.545 -2.824 21.451 1.00 92.44 105 GLU A N 1
ATOM 856 C CA . GLU A 1 105 ? -0.165 -3.199 21.778 1.00 92.44 105 GLU A CA 1
ATOM 857 C C . GLU A 1 105 ? 0.288 -4.468 21.031 1.00 92.44 105 GLU A C 1
ATOM 859 O O . GLU A 1 105 ? 1.439 -4.569 20.607 1.00 92.44 105 GLU A O 1
ATOM 864 N N . ASP A 1 106 ? -0.626 -5.410 20.803 1.00 93.31 106 ASP A N 1
ATOM 865 C CA . ASP A 1 106 ? -0.319 -6.669 20.128 1.00 93.31 106 ASP A CA 1
ATOM 866 C C . ASP A 1 106 ? -0.079 -6.486 18.624 1.00 93.31 106 ASP A C 1
ATOM 868 O O . ASP A 1 106 ? 0.881 -7.046 18.092 1.00 93.31 106 ASP A O 1
ATOM 872 N N . THR A 1 107 ? -0.873 -5.658 17.932 1.00 92.19 107 THR A N 1
ATOM 873 C CA . THR A 1 107 ? -0.644 -5.360 16.508 1.00 92.19 107 THR A CA 1
ATOM 874 C C . THR A 1 107 ? 0.646 -4.580 16.306 1.00 92.19 107 THR A C 1
ATOM 876 O O . THR A 1 107 ? 1.377 -4.837 15.349 1.00 92.19 107 THR A O 1
ATOM 879 N N . LEU A 1 108 ? 0.979 -3.682 17.237 1.00 94.31 108 LEU A N 1
ATOM 880 C CA . LEU A 1 108 ? 2.243 -2.953 17.222 1.00 94.31 108 LEU A CA 1
ATOM 881 C C . LEU A 1 108 ? 3.448 -3.887 17.417 1.00 94.31 108 LEU A C 1
ATO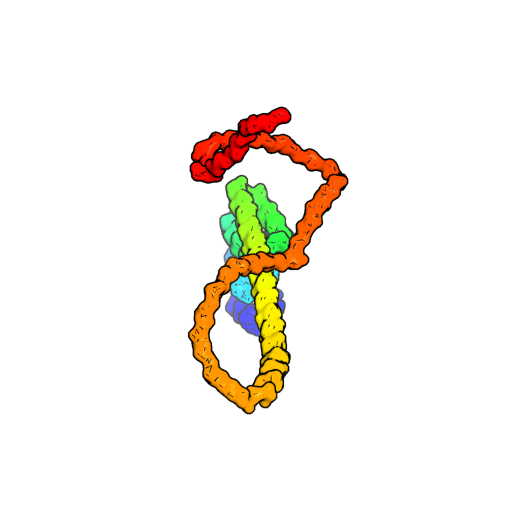M 883 O O . LEU A 1 108 ? 4.452 -3.772 16.708 1.00 94.31 108 LEU A O 1
ATOM 887 N N . ARG A 1 109 ? 3.352 -4.839 18.355 1.00 94.50 109 ARG A N 1
ATOM 888 C CA . ARG A 1 109 ? 4.383 -5.866 18.574 1.00 94.50 109 ARG A CA 1
ATOM 889 C C . ARG A 1 109 ? 4.563 -6.757 17.351 1.00 94.50 109 ARG A C 1
ATOM 891 O O . ARG A 1 109 ? 5.702 -7.025 16.970 1.00 94.50 109 ARG A O 1
ATOM 898 N N . GLU A 1 110 ? 3.471 -7.189 16.724 1.00 94.38 110 GLU A N 1
ATOM 899 C CA . GLU A 1 110 ? 3.541 -8.006 15.510 1.00 94.38 110 GLU A CA 1
ATOM 900 C C . GLU A 1 110 ? 4.198 -7.232 14.362 1.00 94.38 110 GLU A C 1
ATOM 902 O O . GLU A 1 110 ? 5.105 -7.739 13.706 1.00 94.38 110 GLU A O 1
ATOM 907 N N . MET A 1 111 ? 3.854 -5.959 14.189 1.00 93.88 111 MET A N 1
ATOM 908 C CA . MET A 1 111 ? 4.530 -5.073 13.246 1.00 93.88 111 MET A CA 1
ATOM 909 C C . MET A 1 111 ? 6.050 -4.997 13.507 1.00 93.88 111 MET A C 1
ATOM 911 O O . MET A 1 111 ? 6.863 -5.216 12.605 1.00 93.88 111 MET A O 1
ATOM 915 N N . LEU A 1 112 ? 6.477 -4.769 14.751 1.00 94.00 112 LEU A N 1
ATOM 916 C CA . LEU A 1 112 ? 7.904 -4.758 15.104 1.00 94.00 112 LEU A CA 1
ATOM 917 C C . LEU A 1 112 ? 8.606 -6.095 14.824 1.00 94.00 112 LEU A C 1
ATOM 919 O O . LEU A 1 112 ? 9.785 -6.116 14.448 1.00 94.00 112 LEU A O 1
ATOM 923 N N . ARG A 1 113 ? 7.899 -7.212 14.998 1.00 95.31 113 ARG A N 1
ATOM 924 C CA . ARG A 1 113 ? 8.397 -8.545 14.653 1.00 95.31 113 ARG A CA 1
ATOM 925 C C . ARG A 1 113 ? 8.591 -8.683 13.145 1.00 95.31 113 ARG A C 1
ATOM 927 O O . ARG A 1 113 ? 9.664 -9.124 12.730 1.00 95.31 113 ARG A O 1
ATOM 934 N N . ILE A 1 114 ? 7.619 -8.248 12.341 1.00 95.12 114 ILE A N 1
ATOM 935 C CA . ILE A 1 114 ? 7.723 -8.223 10.876 1.00 95.12 114 ILE A CA 1
ATOM 936 C C . ILE A 1 114 ? 8.915 -7.354 10.454 1.00 95.12 114 ILE A C 1
ATOM 938 O O . ILE A 1 114 ? 9.767 -7.831 9.708 1.00 95.12 114 ILE A O 1
ATOM 942 N N . LYS A 1 115 ? 9.069 -6.143 11.010 1.00 94.06 115 LYS A N 1
ATOM 943 C CA . LYS A 1 115 ? 10.221 -5.256 10.745 1.00 94.06 115 LYS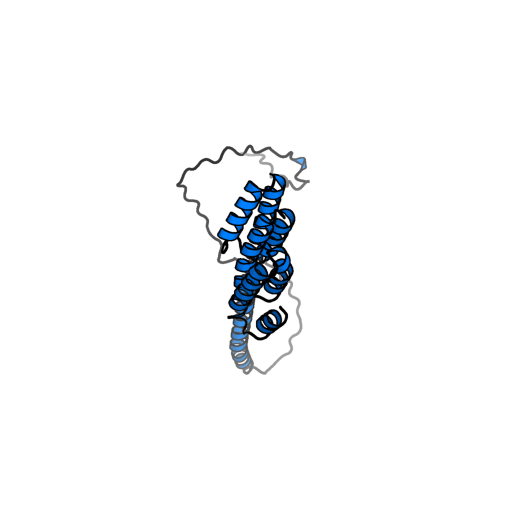 A CA 1
ATOM 944 C C . LYS A 1 115 ? 11.557 -5.962 10.942 1.00 94.06 115 LYS A C 1
ATOM 946 O O . LYS A 1 115 ? 12.440 -5.882 10.090 1.00 94.06 115 LYS A O 1
ATOM 951 N N . ARG A 1 116 ? 11.701 -6.674 12.062 1.00 93.94 116 ARG A N 1
ATOM 952 C CA . ARG A 1 116 ? 12.927 -7.408 12.397 1.00 93.94 116 ARG A CA 1
ATOM 953 C C . ARG A 1 116 ? 13.153 -8.590 11.456 1.00 93.94 116 ARG A C 1
ATOM 955 O O . ARG A 1 116 ? 14.278 -8.788 11.006 1.00 93.94 116 ARG A O 1
ATOM 962 N N . SER A 1 117 ? 12.093 -9.330 11.128 1.00 93.31 117 SER A N 1
ATOM 963 C CA . SER A 1 117 ? 12.143 -10.447 10.181 1.00 93.31 117 SER A CA 1
ATOM 964 C C . SER A 1 117 ? 12.589 -9.978 8.797 1.00 93.31 117 SER A C 1
ATOM 966 O O . SER A 1 117 ? 13.517 -10.544 8.226 1.00 93.31 117 SER A O 1
ATOM 968 N N . VAL A 1 118 ? 11.991 -8.902 8.280 1.00 92.62 118 VAL A N 1
ATOM 969 C CA . VAL A 1 118 ? 12.351 -8.318 6.982 1.00 92.62 118 VAL A CA 1
ATOM 970 C C . VAL A 1 118 ? 13.805 -7.839 7.001 1.00 92.62 118 VAL A C 1
ATOM 972 O O . VAL A 1 118 ? 14.582 -8.196 6.117 1.00 92.62 118 VAL A O 1
ATOM 975 N N . GLN A 1 119 ? 14.223 -7.123 8.050 1.00 91.19 119 GLN A N 1
ATOM 976 C CA . GLN A 1 119 ? 15.613 -6.686 8.210 1.00 91.19 119 GLN A CA 1
ATOM 977 C C . GLN A 1 119 ? 16.603 -7.861 8.180 1.00 91.19 119 GLN A C 1
ATOM 979 O O . GLN A 1 119 ? 17.672 -7.761 7.578 1.00 91.19 119 GLN A O 1
ATOM 984 N N . GLN A 1 120 ? 16.268 -8.978 8.830 1.00 89.50 120 GLN A N 1
ATOM 985 C CA . GLN A 1 120 ? 17.094 -10.183 8.810 1.00 89.50 120 GLN A CA 1
ATOM 986 C C . GLN A 1 120 ? 17.143 -10.818 7.420 1.00 89.50 120 GLN A C 1
ATOM 988 O O . GLN A 1 120 ? 18.235 -11.150 6.967 1.00 89.50 120 GLN A O 1
ATOM 993 N N . THR A 1 121 ? 16.012 -10.932 6.723 1.00 89.31 121 THR A N 1
ATOM 994 C CA . THR A 1 121 ? 15.961 -11.461 5.353 1.00 89.31 121 THR A CA 1
ATOM 995 C C . THR A 1 121 ? 16.845 -10.654 4.405 1.00 89.31 121 THR A C 1
ATOM 997 O O . THR A 1 121 ? 17.658 -11.244 3.696 1.00 89.31 121 THR A O 1
ATOM 1000 N N . TYR A 1 122 ? 16.771 -9.319 4.446 1.00 87.19 122 TYR A N 1
ATOM 1001 C CA . TYR A 1 122 ? 17.625 -8.450 3.627 1.00 87.19 122 TYR A CA 1
ATOM 1002 C C . TYR A 1 122 ? 19.105 -8.529 4.024 1.00 87.19 122 TYR A C 1
ATOM 1004 O O . TYR A 1 122 ? 19.981 -8.608 3.167 1.00 87.19 122 TYR A O 1
ATOM 1012 N N . ASN A 1 123 ? 19.427 -8.571 5.320 1.00 86.50 123 ASN A N 1
ATOM 1013 C CA . ASN A 1 123 ? 20.820 -8.727 5.750 1.00 86.50 123 ASN A CA 1
ATOM 1014 C C . ASN A 1 123 ? 21.408 -10.083 5.319 1.00 86.50 123 ASN A C 1
ATOM 1016 O O . ASN A 1 123 ? 22.580 -10.162 4.955 1.00 86.50 123 ASN A O 1
ATOM 1020 N N . THR A 1 124 ? 20.613 -11.152 5.370 1.00 86.38 124 THR A N 1
ATOM 1021 C CA . THR A 1 124 ? 21.027 -12.504 4.978 1.00 86.38 124 THR A CA 1
ATOM 1022 C C . THR A 1 124 ? 21.141 -12.632 3.462 1.00 86.38 124 THR A C 1
ATOM 1024 O O . THR A 1 124 ? 22.132 -13.18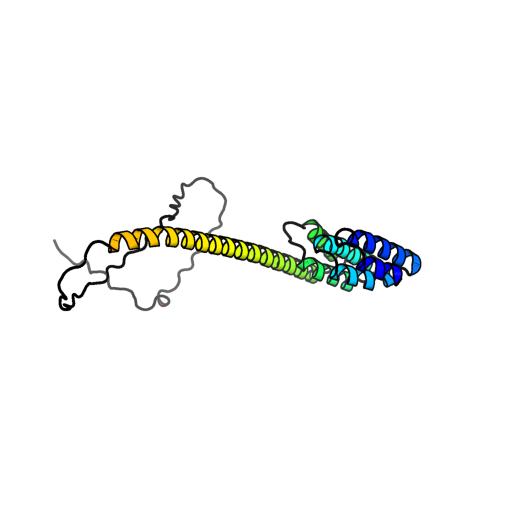0 2.987 1.00 86.38 124 THR A O 1
ATOM 1027 N N . SER A 1 125 ? 20.211 -12.067 2.685 1.00 77.19 125 SER A N 1
ATOM 1028 C CA . SER A 1 125 ? 20.310 -12.050 1.221 1.00 77.19 125 SER A CA 1
ATOM 1029 C C . SER A 1 125 ? 21.552 -11.292 0.747 1.00 77.19 125 SER A C 1
ATOM 1031 O O . SER A 1 125 ? 22.278 -11.794 -0.109 1.00 77.19 125 SER A O 1
ATOM 1033 N N . VAL A 1 126 ? 21.877 -10.154 1.371 1.00 74.81 126 VAL A N 1
ATOM 1034 C CA . VAL A 1 126 ? 23.112 -9.402 1.095 1.00 74.81 126 VAL A CA 1
ATOM 1035 C C . VAL A 1 126 ? 24.360 -10.225 1.437 1.00 74.81 126 VAL A C 1
ATOM 1037 O O . VAL A 1 126 ? 25.288 -10.273 0.631 1.00 74.81 126 VAL A O 1
ATOM 1040 N N . LYS A 1 127 ? 24.386 -10.926 2.581 1.00 76.38 127 LYS A N 1
ATOM 1041 C CA . LYS A 1 127 ? 25.508 -11.807 2.969 1.00 76.38 127 LYS A CA 1
ATOM 1042 C C . LYS A 1 127 ? 25.672 -13.016 2.044 1.00 76.38 127 LYS A C 1
ATOM 1044 O O . LYS A 1 127 ? 26.795 -13.385 1.720 1.00 76.38 127 LYS A O 1
ATOM 1049 N N . HIS A 1 128 ? 24.580 -13.639 1.601 1.00 76.06 128 HIS A N 1
ATOM 1050 C CA . HIS A 1 128 ? 24.651 -14.736 0.633 1.00 76.06 128 HIS A CA 1
ATOM 1051 C C . HIS A 1 128 ? 25.115 -14.249 -0.739 1.00 76.06 128 HIS A C 1
ATOM 1053 O O . HIS A 1 128 ? 25.945 -14.904 -1.363 1.00 76.06 128 HIS A O 1
ATOM 1059 N N . MET A 1 129 ? 24.630 -13.087 -1.186 1.00 75.25 129 MET A N 1
ATOM 1060 C CA . MET A 1 129 ? 25.048 -12.484 -2.449 1.00 75.25 129 MET A CA 1
ATOM 1061 C C . MET A 1 129 ? 26.536 -12.117 -2.426 1.00 75.25 129 MET A C 1
ATOM 1063 O O . MET A 1 129 ? 27.248 -12.416 -3.383 1.00 75.25 129 MET A O 1
ATOM 1067 N N . SER A 1 130 ? 27.038 -11.540 -1.328 1.00 75.25 130 SER A N 1
ATOM 1068 C CA . SER A 1 130 ? 28.465 -11.235 -1.187 1.00 75.25 130 SER A CA 1
ATOM 1069 C C . SER A 1 130 ? 29.317 -12.502 -1.110 1.00 75.25 130 SER A C 1
ATOM 1071 O O . SER A 1 130 ? 30.322 -12.592 -1.811 1.00 75.25 130 SER A O 1
ATOM 1073 N N . ALA A 1 131 ? 28.893 -13.519 -0.354 1.00 78.75 131 ALA A N 1
ATOM 1074 C CA . ALA A 1 131 ? 29.586 -14.804 -0.284 1.00 78.75 131 ALA A CA 1
ATOM 1075 C C . ALA A 1 131 ? 29.635 -15.510 -1.649 1.00 78.75 131 ALA A C 1
ATOM 1077 O O . ALA A 1 131 ? 30.678 -16.034 -2.034 1.00 78.75 131 ALA A O 1
ATOM 1078 N N . GLN A 1 132 ? 28.542 -15.481 -2.417 1.00 80.12 132 GLN A N 1
ATOM 1079 C CA . GLN A 1 132 ? 28.502 -16.053 -3.762 1.00 80.12 132 GLN A CA 1
ATOM 1080 C C . GLN A 1 132 ? 29.382 -15.271 -4.742 1.00 80.12 132 GLN A C 1
ATOM 1082 O O . GLN A 1 132 ? 30.058 -15.883 -5.563 1.00 80.12 132 GLN A O 1
ATOM 1087 N N . MET A 1 133 ? 29.416 -13.940 -4.649 1.00 74.62 133 MET A N 1
ATOM 1088 C CA . MET A 1 133 ? 30.297 -13.105 -5.470 1.00 74.62 133 MET A CA 1
ATOM 1089 C C . MET A 1 133 ? 31.777 -13.338 -5.140 1.00 74.62 133 MET A C 1
ATOM 1091 O O . MET A 1 133 ? 32.588 -13.447 -6.057 1.00 74.62 133 MET A O 1
ATOM 1095 N N . ILE A 1 134 ? 32.127 -13.494 -3.860 1.00 77.19 134 ILE A N 1
ATOM 1096 C CA . ILE A 1 134 ? 33.480 -13.869 -3.417 1.00 77.19 134 ILE A CA 1
ATOM 1097 C C . ILE A 1 134 ? 33.830 -15.275 -3.923 1.00 77.19 134 ILE A C 1
ATOM 1099 O O . ILE A 1 134 ? 34.903 -15.467 -4.485 1.00 77.19 134 ILE A O 1
ATOM 1103 N N . ALA A 1 135 ? 32.924 -16.249 -3.802 1.00 75.88 135 ALA A N 1
ATOM 1104 C CA . ALA A 1 135 ? 33.146 -17.616 -4.274 1.00 75.88 135 ALA A CA 1
ATOM 1105 C C . ALA A 1 135 ? 33.264 -17.702 -5.806 1.00 75.88 135 ALA A C 1
ATOM 1107 O O . ALA A 1 135 ? 34.115 -18.422 -6.318 1.00 75.88 135 ALA A O 1
ATOM 1108 N N . ALA A 1 136 ? 32.457 -16.943 -6.551 1.00 72.94 136 ALA A N 1
ATOM 1109 C CA . ALA A 1 136 ? 32.552 -16.849 -8.006 1.00 72.94 136 ALA A CA 1
ATOM 1110 C C . ALA A 1 136 ? 33.830 -16.116 -8.450 1.00 72.94 136 ALA A C 1
ATOM 1112 O O . ALA A 1 136 ? 34.453 -16.508 -9.437 1.00 72.94 136 ALA A O 1
ATOM 1113 N N . GLY A 1 137 ? 34.251 -15.087 -7.708 1.00 69.94 137 GLY A N 1
ATOM 1114 C CA . GLY A 1 137 ? 35.539 -14.419 -7.892 1.00 69.94 137 GLY A CA 1
ATOM 1115 C C . GLY A 1 137 ? 36.720 -15.357 -7.626 1.00 69.94 137 GLY A C 1
ATOM 1116 O O . GLY A 1 137 ? 37.635 -15.429 -8.441 1.00 69.94 137 GLY A O 1
ATOM 1117 N N . ALA A 1 138 ? 36.663 -16.147 -6.551 1.00 64.50 138 ALA A N 1
ATOM 1118 C CA . ALA A 1 138 ? 37.660 -17.163 -6.220 1.00 64.50 138 ALA A CA 1
ATOM 1119 C C . ALA A 1 138 ? 37.683 -18.313 -7.242 1.00 64.50 138 ALA A C 1
ATOM 1121 O O . ALA A 1 138 ? 38.757 -18.780 -7.615 1.00 64.50 138 ALA A O 1
ATOM 1122 N N . ALA A 1 139 ? 36.523 -18.733 -7.758 1.00 59.97 139 ALA A N 1
ATOM 1123 C CA . ALA A 1 139 ? 36.435 -19.720 -8.830 1.00 59.97 139 ALA A CA 1
ATOM 1124 C C . ALA A 1 139 ? 37.101 -19.208 -10.118 1.00 59.97 139 ALA A C 1
ATOM 1126 O O . ALA A 1 139 ? 37.936 -19.916 -10.677 1.00 59.97 139 ALA A O 1
ATOM 1127 N N . LYS A 1 140 ? 36.835 -17.957 -10.525 1.00 60.12 140 LYS A N 1
ATOM 1128 C CA . LYS A 1 140 ? 37.509 -17.324 -11.673 1.00 60.12 140 LYS A CA 1
ATOM 1129 C C . LYS A 1 140 ? 39.017 -17.162 -11.462 1.00 60.12 140 LYS A C 1
ATOM 1131 O O . LYS A 1 140 ? 39.788 -17.499 -12.355 1.00 60.12 140 LYS A O 1
ATOM 1136 N N . ALA A 1 141 ? 39.450 -16.744 -10.272 1.00 57.16 141 ALA A N 1
ATOM 1137 C CA . ALA A 1 141 ? 40.872 -16.656 -9.933 1.00 57.16 141 ALA A CA 1
ATOM 1138 C C . ALA A 1 141 ? 41.560 -18.040 -9.954 1.00 57.16 141 ALA A C 1
ATOM 1140 O O . ALA A 1 141 ? 42.703 -18.176 -10.398 1.00 57.16 141 ALA A O 1
ATOM 1141 N N . SER A 1 142 ? 40.854 -19.098 -9.535 1.00 57.59 142 SER A N 1
ATOM 1142 C CA . SER A 1 142 ? 41.359 -20.477 -9.587 1.00 57.59 142 SER A CA 1
ATOM 1143 C C . SER A 1 142 ? 41.466 -21.029 -11.016 1.00 57.59 142 SER A C 1
ATOM 1145 O O . SER A 1 142 ? 42.322 -21.874 -11.284 1.00 57.59 142 SER A O 1
ATOM 1147 N N . GLU A 1 143 ? 40.637 -20.539 -11.941 1.00 53.97 143 GLU A N 1
ATOM 1148 C CA . GLU A 1 143 ? 40.622 -20.940 -13.350 1.00 53.97 143 GLU A CA 1
ATOM 1149 C C . GLU A 1 143 ? 41.772 -20.276 -14.131 1.00 53.97 143 GLU A C 1
ATOM 1151 O O . GLU A 1 143 ? 42.515 -20.962 -14.839 1.00 53.97 143 GLU A O 1
ATOM 1156 N N . GLU A 1 144 ? 42.032 -18.984 -13.893 1.00 52.25 144 GLU A N 1
ATOM 1157 C CA . GLU A 1 144 ? 43.209 -18.279 -14.432 1.00 52.25 144 GLU A CA 1
ATOM 1158 C C . GLU A 1 144 ? 44.534 -18.846 -13.885 1.00 52.25 144 GLU A C 1
ATOM 1160 O O . GLU A 1 144 ? 45.487 -19.045 -14.644 1.00 52.25 144 GLU A O 1
ATOM 1165 N N . THR A 1 145 ? 44.591 -19.206 -12.596 1.00 52.78 145 THR A N 1
ATOM 1166 C CA . THR A 1 145 ? 45.802 -19.781 -11.973 1.00 52.78 145 THR A CA 1
ATOM 1167 C C . THR A 1 145 ? 46.089 -21.219 -12.433 1.00 52.78 145 THR A C 1
ATOM 1169 O O . THR A 1 145 ? 47.249 -21.637 -12.499 1.00 52.78 145 THR A O 1
ATOM 1172 N N . LYS A 1 146 ? 45.061 -22.006 -12.787 1.00 53.66 146 LYS A N 1
ATOM 1173 C CA . LYS A 1 146 ? 45.249 -23.347 -13.374 1.00 53.66 146 LYS A CA 1
ATOM 1174 C C . LYS A 1 146 ? 45.706 -23.279 -14.832 1.00 53.66 146 LYS A C 1
ATOM 1176 O O . LYS A 1 146 ? 46.536 -24.095 -15.229 1.00 53.66 146 LYS A O 1
ATOM 1181 N N . SER A 1 147 ? 45.223 -22.306 -15.610 1.00 52.84 147 SER A N 1
ATOM 1182 C CA . SER A 1 147 ? 45.627 -22.138 -17.013 1.00 52.84 147 SER A CA 1
ATOM 1183 C C . SER A 1 147 ? 47.097 -21.726 -17.163 1.00 52.84 147 SER A C 1
ATOM 1185 O O . SER A 1 147 ? 47.761 -22.184 -18.092 1.00 52.84 147 SER A O 1
ATOM 1187 N N . SER A 1 148 ? 47.630 -20.898 -16.258 1.00 54.47 148 SER A N 1
ATOM 1188 C CA . SER A 1 148 ? 49.043 -20.485 -16.289 1.00 54.47 148 SER A CA 1
ATOM 1189 C C . SER A 1 148 ? 49.997 -21.605 -15.849 1.00 54.47 148 SER A C 1
ATOM 1191 O O . SER A 1 148 ? 51.037 -21.814 -16.473 1.00 54.47 148 SER A O 1
ATOM 1193 N N . ASN A 1 149 ? 49.618 -22.393 -14.838 1.00 59.25 149 ASN A N 1
ATOM 1194 C CA . ASN A 1 149 ? 50.441 -23.496 -14.332 1.00 59.25 149 ASN A CA 1
ATOM 1195 C C . ASN A 1 149 ? 50.422 -24.749 -15.226 1.00 59.25 149 ASN A C 1
ATOM 1197 O O . ASN A 1 149 ? 51.396 -25.502 -15.238 1.00 59.25 149 ASN A O 1
ATOM 1201 N N . ALA A 1 150 ? 49.353 -24.980 -15.999 1.00 56.94 150 ALA A N 1
ATOM 1202 C CA . ALA A 1 150 ? 49.245 -26.146 -16.880 1.00 56.94 150 ALA A CA 1
ATOM 1203 C C . ALA A 1 150 ? 50.275 -26.138 -18.028 1.00 56.94 150 ALA A C 1
ATOM 1205 O O . ALA A 1 150 ? 50.816 -27.189 -18.370 1.00 56.94 150 ALA A O 1
ATOM 1206 N N . MET A 1 151 ? 50.593 -24.966 -18.593 1.00 60.34 151 MET A N 1
ATOM 1207 C CA . MET A 1 151 ? 51.575 -24.845 -19.681 1.00 60.34 151 MET A CA 1
ATOM 1208 C C . MET A 1 151 ? 53.016 -25.004 -19.169 1.00 60.34 151 MET A C 1
ATOM 1210 O O . MET A 1 151 ? 53.840 -25.643 -19.818 1.00 60.34 151 MET A O 1
ATOM 1214 N N . GLN A 1 152 ? 53.297 -24.508 -17.959 1.00 62.38 152 GLN A N 1
ATOM 1215 C CA . GLN A 1 152 ? 54.614 -24.610 -17.324 1.00 62.38 152 GLN A CA 1
ATOM 1216 C C . GLN A 1 152 ? 54.922 -26.029 -16.800 1.00 62.38 152 GLN A C 1
ATOM 1218 O O . GLN A 1 152 ? 56.078 -26.450 -16.793 1.00 62.38 152 GLN A O 1
ATOM 1223 N N . LEU A 1 153 ? 53.899 -26.791 -16.390 1.00 60.50 153 LEU A N 1
ATOM 1224 C CA . LEU A 1 153 ? 54.030 -28.198 -15.982 1.00 60.50 153 LEU A CA 1
ATOM 1225 C C . LEU A 1 153 ? 54.259 -29.152 -17.163 1.00 60.50 153 LEU A C 1
ATOM 1227 O O . LEU A 1 153 ? 54.924 -30.172 -16.989 1.00 60.50 153 LEU A O 1
ATOM 1231 N N . LEU A 1 154 ? 53.747 -28.827 -18.355 1.00 54.84 154 LEU A N 1
ATOM 1232 C CA . LEU A 1 154 ? 53.977 -29.638 -19.553 1.00 54.84 154 LEU A CA 1
ATOM 1233 C C . LEU A 1 154 ? 55.421 -29.511 -20.058 1.00 54.84 154 LEU A C 1
ATOM 1235 O O . LEU A 1 154 ? 56.034 -30.512 -20.426 1.00 54.84 154 LEU A O 1
ATOM 1239 N N . ASP A 1 155 ? 55.981 -28.302 -20.008 1.00 59.50 155 ASP A N 1
ATOM 1240 C CA . ASP A 1 155 ? 57.343 -28.022 -20.477 1.00 59.50 155 ASP A CA 1
ATOM 1241 C C . ASP A 1 155 ? 58.393 -28.737 -19.605 1.00 59.50 155 ASP A C 1
ATOM 1243 O O . ASP A 1 155 ? 59.337 -29.355 -20.096 1.00 59.50 155 ASP A O 1
ATOM 1247 N N . LYS A 1 156 ? 58.139 -28.791 -18.290 1.00 58.06 156 LYS A N 1
ATOM 1248 C CA . LYS A 1 156 ? 58.999 -29.454 -17.296 1.00 58.06 156 LYS A CA 1
ATOM 1249 C C . LYS A 1 156 ? 59.013 -30.988 -17.389 1.00 58.06 156 LYS A C 1
ATOM 1251 O O . LYS A 1 156 ? 59.919 -31.611 -16.841 1.00 58.06 156 LYS A O 1
ATOM 1256 N N . ASN A 1 157 ? 58.034 -31.588 -18.071 1.00 55.75 157 ASN A N 1
ATOM 1257 C CA . ASN A 1 157 ? 57.905 -33.039 -18.244 1.00 55.75 157 ASN A CA 1
ATOM 1258 C C . ASN A 1 157 ? 58.445 -33.557 -19.589 1.00 55.75 157 ASN A C 1
ATOM 1260 O O . ASN A 1 157 ? 58.434 -34.768 -19.812 1.00 55.75 157 ASN A O 1
ATOM 1264 N N . SER A 1 158 ? 58.912 -32.679 -20.480 1.00 50.91 158 SER A N 1
ATOM 1265 C CA . SER A 1 158 ? 59.419 -33.082 -21.798 1.00 50.91 158 SER A CA 1
ATOM 1266 C C . SER A 1 158 ? 60.894 -33.519 -21.801 1.00 50.91 158 SER A C 1
ATOM 1268 O O . SER A 1 158 ? 61.322 -34.200 -22.730 1.00 50.91 158 SER A O 1
ATOM 1270 N N . ASP A 1 159 ? 61.640 -33.261 -20.719 1.00 53.78 159 ASP A N 1
ATOM 1271 C CA . ASP A 1 159 ? 63.037 -33.678 -20.554 1.00 53.78 159 ASP A CA 1
ATOM 1272 C C . ASP A 1 159 ? 63.189 -34.721 -19.436 1.00 53.78 159 ASP A C 1
ATOM 1274 O O . ASP A 1 159 ? 63.495 -34.391 -18.288 1.00 53.78 159 ASP A O 1
ATOM 1278 N N . LYS A 1 160 ? 62.955 -35.997 -19.776 1.00 47.78 160 LYS A N 1
ATOM 1279 C CA . LYS A 1 160 ? 63.666 -37.199 -19.275 1.00 47.78 160 LYS A CA 1
ATOM 1280 C C . LYS A 1 160 ? 62.874 -38.459 -19.608 1.00 47.78 160 LYS A C 1
ATOM 1282 O O . LYS A 1 160 ? 61.989 -38.882 -18.870 1.00 47.78 160 LYS A O 1
ATOM 1287 N N . GLN A 1 161 ? 63.281 -39.127 -20.680 1.00 46.28 161 GLN A N 1
ATOM 1288 C CA . GLN A 1 161 ? 62.908 -40.509 -20.941 1.00 46.28 161 GLN A CA 1
ATOM 1289 C C . GLN A 1 161 ? 64.180 -41.359 -20.933 1.00 46.28 161 GLN A C 1
ATOM 1291 O O . GLN A 1 161 ? 64.923 -41.349 -21.905 1.00 46.28 161 GLN A O 1
ATOM 1296 N N . SER A 1 162 ? 64.450 -42.065 -19.830 1.00 42.97 162 SER A N 1
ATOM 1297 C CA . SER A 1 162 ? 65.087 -43.391 -19.859 1.00 42.97 162 SER A CA 1
ATOM 1298 C C . SER A 1 162 ? 65.182 -44.000 -18.456 1.00 42.97 162 SER A C 1
ATOM 1300 O O . SER A 1 162 ? 65.785 -43.413 -17.561 1.00 42.97 162 SER A O 1
ATOM 1302 N N . GLY A 1 163 ? 64.676 -45.226 -18.318 1.00 45.50 163 GLY A N 1
ATOM 1303 C CA . GLY A 1 163 ? 65.345 -46.248 -17.514 1.00 45.50 163 GLY A CA 1
ATOM 1304 C C . GLY A 1 163 ? 64.763 -46.587 -16.139 1.00 45.50 163 GLY A C 1
ATOM 1305 O O . GLY A 1 163 ? 64.809 -45.794 -15.209 1.00 45.50 163 GLY A O 1
ATOM 1306 N N . ASN A 1 164 ? 64.400 -47.867 -16.019 1.00 47.81 164 ASN A N 1
ATOM 1307 C CA . ASN A 1 164 ? 64.247 -48.691 -14.815 1.00 47.81 164 ASN A CA 1
ATOM 1308 C C . ASN A 1 164 ? 62.973 -48.572 -13.964 1.00 47.81 164 ASN A C 1
ATOM 1310 O O . ASN A 1 164 ? 62.807 -47.720 -13.098 1.00 47.81 164 ASN A O 1
ATOM 1314 N N . ILE A 1 165 ? 62.138 -49.598 -14.139 1.00 55.75 165 ILE A N 1
ATOM 1315 C CA . ILE A 1 165 ? 61.098 -50.043 -13.216 1.00 55.75 165 ILE A CA 1
ATOM 1316 C C . ILE A 1 165 ? 61.794 -50.557 -11.943 1.00 55.75 165 ILE A C 1
ATOM 1318 O O . ILE A 1 165 ? 62.532 -51.541 -12.001 1.00 55.75 165 ILE A O 1
ATOM 1322 N N . ALA A 1 166 ? 61.568 -49.898 -10.803 1.00 53.91 166 ALA A N 1
ATOM 1323 C CA . ALA A 1 166 ? 62.074 -50.311 -9.493 1.00 53.91 166 ALA A CA 1
ATOM 1324 C C . ALA A 1 166 ? 60.919 -50.700 -8.556 1.00 53.91 166 ALA A C 1
ATOM 1326 O O . ALA A 1 166 ? 59.910 -50.008 -8.442 1.00 53.91 166 ALA A O 1
ATOM 1327 N N . PHE A 1 167 ? 61.094 -51.856 -7.921 1.00 49.38 167 PHE A N 1
ATOM 1328 C CA . PHE A 1 167 ? 60.133 -52.603 -7.116 1.00 49.38 167 PHE A CA 1
ATOM 1329 C C . PHE A 1 167 ? 59.727 -51.873 -5.821 1.00 49.38 167 PHE A C 1
ATOM 1331 O O . PHE A 1 167 ? 60.545 -51.226 -5.167 1.00 49.38 167 PHE A O 1
ATOM 1338 N N . VAL A 1 168 ? 58.459 -52.030 -5.437 1.00 54.44 168 VAL A N 1
ATOM 1339 C CA . VAL A 1 168 ? 57.824 -51.434 -4.252 1.00 54.44 168 VAL A CA 1
ATOM 1340 C C . VAL A 1 168 ? 58.464 -51.956 -2.962 1.00 54.44 168 VAL A C 1
ATOM 1342 O O . VAL A 1 168 ? 58.435 -53.156 -2.689 1.00 54.44 168 VAL A O 1
ATOM 1345 N N . ARG A 1 169 ? 58.983 -51.049 -2.124 1.00 51.16 169 ARG A N 1
ATOM 1346 C CA . ARG A 1 169 ? 59.361 -51.328 -0.730 1.00 51.16 169 ARG A CA 1
ATOM 1347 C C . ARG A 1 169 ? 58.555 -50.418 0.193 1.00 51.16 169 ARG A C 1
ATOM 1349 O O . ARG A 1 169 ? 58.719 -49.204 0.156 1.00 51.16 169 ARG A O 1
ATOM 1356 N N . GLY A 1 170 ? 57.674 -51.017 0.994 1.00 49.53 170 GLY A N 1
ATOM 1357 C CA . GLY A 1 170 ? 56.848 -50.308 1.969 1.00 49.53 170 GLY A CA 1
ATOM 1358 C C . GLY A 1 170 ? 57.702 -49.653 3.051 1.00 49.53 170 GLY A C 1
ATOM 1359 O O . GLY A 1 170 ? 58.446 -50.334 3.758 1.00 49.53 170 GLY A O 1
ATOM 1360 N N . THR A 1 171 ? 57.584 -48.334 3.173 1.00 45.59 171 THR A N 1
ATOM 1361 C CA . THR A 1 171 ? 58.119 -47.551 4.285 1.00 45.59 171 THR A CA 1
ATOM 1362 C C . THR A 1 171 ? 56.945 -46.989 5.079 1.00 45.59 171 THR A C 1
ATOM 1364 O O . THR A 1 171 ? 56.153 -46.182 4.600 1.00 45.59 171 THR A O 1
ATOM 1367 N N . SER A 1 172 ? 56.803 -47.466 6.311 1.00 56.66 172 SER A N 1
ATOM 1368 C CA . SER A 1 172 ? 55.924 -46.901 7.328 1.00 56.66 172 SER A CA 1
ATOM 1369 C C . SER A 1 172 ? 56.384 -45.478 7.648 1.00 56.66 172 SER A C 1
ATOM 1371 O O . SER A 1 172 ? 57.433 -45.299 8.269 1.00 56.66 172 SER A O 1
ATOM 1373 N N . LYS A 1 173 ? 55.621 -44.471 7.210 1.00 42.69 173 LYS A N 1
ATOM 1374 C CA . LYS A 1 173 ? 55.847 -43.070 7.573 1.00 42.69 173 LYS A CA 1
ATOM 1375 C C . LYS A 1 173 ? 54.713 -42.602 8.476 1.00 42.69 173 LYS A C 1
ATOM 1377 O O . LYS A 1 173 ? 53.575 -42.449 8.048 1.00 42.69 173 LYS A O 1
ATOM 1382 N N . THR A 1 174 ? 55.073 -42.434 9.740 1.00 43.34 174 THR A N 1
ATOM 1383 C CA . THR A 1 174 ? 54.332 -41.753 10.795 1.00 43.34 174 THR A CA 1
ATOM 1384 C C . THR A 1 174 ? 53.773 -40.428 10.281 1.00 43.34 174 THR A C 1
ATOM 1386 O O . THR A 1 174 ? 54.518 -39.597 9.761 1.00 43.34 174 THR A O 1
ATOM 1389 N N . THR A 1 175 ? 52.464 -40.239 10.421 1.00 40.59 175 THR A N 1
ATOM 1390 C CA . THR A 1 175 ? 51.775 -38.972 10.180 1.00 40.59 175 THR A CA 1
ATOM 1391 C C . THR A 1 175 ? 52.243 -37.961 11.227 1.00 40.59 175 THR A C 1
ATOM 1393 O O . THR A 1 175 ? 51.859 -38.057 12.389 1.00 40.59 175 THR A O 1
ATOM 1396 N N . GLN A 1 176 ? 53.092 -37.008 10.841 1.00 42.00 176 GLN A N 1
ATOM 1397 C CA . GLN A 1 176 ? 53.162 -35.734 11.553 1.00 42.00 176 GLN A CA 1
ATOM 1398 C C . GLN A 1 176 ? 52.034 -34.863 11.005 1.00 42.00 176 GLN A C 1
ATOM 1400 O O . GLN A 1 176 ? 51.919 -34.678 9.794 1.00 42.00 176 GLN A O 1
ATOM 1405 N N . MET A 1 177 ? 51.153 -34.432 11.904 1.00 40.84 177 MET A N 1
ATOM 1406 C CA . MET A 1 177 ? 50.104 -33.464 11.622 1.00 40.84 177 MET A CA 1
ATOM 1407 C C . MET A 1 177 ? 50.771 -32.121 11.346 1.00 40.84 177 MET A C 1
ATOM 1409 O O . MET A 1 177 ? 51.372 -31.540 12.243 1.00 40.84 177 MET A O 1
ATOM 1413 N N . ASP A 1 178 ? 50.686 -31.673 10.100 1.00 39.34 178 ASP A N 1
ATOM 1414 C CA . ASP A 1 178 ? 50.989 -30.301 9.719 1.00 39.34 178 ASP A CA 1
ATOM 1415 C C . ASP A 1 178 ? 49.793 -29.461 10.186 1.00 39.34 178 ASP A C 1
ATOM 1417 O O . ASP A 1 178 ? 48.685 -29.582 9.655 1.00 39.34 178 ASP A O 1
ATOM 1421 N N . THR A 1 179 ? 49.959 -28.712 11.274 1.00 49.25 179 THR A N 1
ATOM 1422 C CA . THR A 1 179 ? 48.974 -27.721 11.702 1.00 49.25 179 THR A CA 1
ATOM 1423 C C . THR A 1 179 ? 49.008 -26.592 10.684 1.00 49.25 179 THR A C 1
ATOM 1425 O O . THR A 1 179 ? 49.995 -25.873 10.589 1.00 49.25 179 THR A O 1
ATOM 1428 N N . THR A 1 180 ? 47.948 -26.447 9.892 1.00 48.78 180 THR A N 1
ATOM 1429 C CA . THR A 1 180 ? 47.749 -25.279 9.029 1.00 48.78 180 THR A CA 1
ATOM 1430 C C . THR A 1 180 ? 47.698 -24.022 9.892 1.00 48.78 180 THR A C 1
ATOM 1432 O O . THR A 1 180 ? 46.676 -23.757 10.524 1.00 48.78 180 THR A O 1
ATOM 1435 N N . GLU A 1 181 ? 48.793 -23.266 9.934 1.00 49.66 181 GLU A N 1
ATOM 1436 C CA . GLU A 1 181 ? 48.825 -21.927 10.518 1.00 49.66 181 GLU A CA 1
ATOM 1437 C C . GLU A 1 181 ? 48.036 -20.984 9.601 1.00 49.66 181 GLU A C 1
ATOM 1439 O O . GLU A 1 181 ? 48.344 -20.831 8.416 1.00 49.66 181 GLU A O 1
ATOM 1444 N N . ASN A 1 182 ? 46.954 -20.418 10.137 1.00 60.06 182 ASN A N 1
ATOM 1445 C CA . ASN A 1 182 ? 46.143 -19.415 9.462 1.00 60.06 182 ASN A CA 1
ATOM 1446 C C . ASN A 1 182 ? 46.838 -18.051 9.632 1.00 60.06 182 ASN A C 1
ATOM 1448 O O . ASN A 1 182 ? 46.924 -17.583 10.764 1.00 60.06 182 ASN A O 1
ATOM 1452 N N . PRO A 1 183 ? 47.325 -17.401 8.561 1.00 63.78 183 PRO A N 1
ATOM 1453 C CA . PRO A 1 183 ? 48.119 -16.172 8.662 1.00 63.78 183 PRO A CA 1
ATOM 1454 C C . PRO A 1 183 ? 47.332 -14.923 9.110 1.00 63.78 183 PRO A C 1
ATOM 1456 O O . PRO A 1 183 ? 47.929 -13.857 9.222 1.00 63.78 183 PRO A O 1
ATOM 1459 N N . ASP A 1 184 ? 46.033 -15.055 9.401 1.00 63.66 184 ASP A N 1
ATOM 1460 C CA . ASP A 1 184 ? 45.156 -13.988 9.905 1.00 63.66 184 ASP A CA 1
ATOM 1461 C C . ASP A 1 184 ? 44.747 -14.209 11.382 1.00 63.66 184 ASP A C 1
ATOM 1463 O O . ASP A 1 184 ? 43.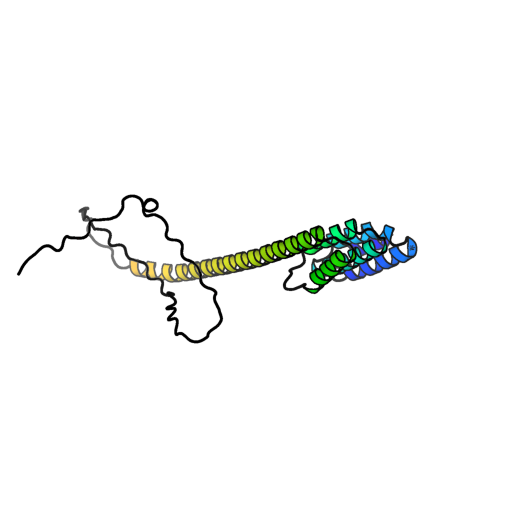599 -13.966 11.766 1.00 63.66 184 ASP A O 1
ATOM 1467 N N . GLU A 1 185 ? 45.647 -14.710 12.237 1.00 63.38 185 GLU A N 1
ATOM 1468 C CA . GLU A 1 185 ? 45.426 -14.648 13.688 1.00 63.38 185 GLU A CA 1
ATOM 1469 C C . GLU A 1 185 ? 45.569 -13.192 14.154 1.00 63.38 185 GLU A C 1
ATOM 1471 O O . GLU A 1 185 ? 46.656 -12.617 14.180 1.00 63.38 185 GLU A O 1
ATOM 1476 N N . ILE A 1 186 ? 44.437 -12.569 14.482 1.00 56.25 186 ILE A N 1
ATOM 1477 C CA . ILE A 1 186 ? 44.397 -11.237 15.083 1.00 56.25 186 ILE A CA 1
ATOM 1478 C C . ILE A 1 186 ? 44.901 -11.377 16.523 1.00 56.25 186 ILE A C 1
ATOM 1480 O O . ILE A 1 186 ? 44.179 -11.872 17.389 1.00 56.25 186 ILE A O 1
ATOM 1484 N N . SER A 1 187 ? 46.126 -10.923 16.781 1.00 51.34 187 SER A N 1
ATOM 1485 C CA . SER A 1 187 ? 46.640 -10.705 18.132 1.00 51.34 187 SER A CA 1
ATOM 1486 C C . SER A 1 187 ? 45.878 -9.539 18.757 1.00 51.34 187 SER A C 1
ATOM 1488 O O . SER A 1 187 ? 46.220 -8.372 18.556 1.00 51.34 187 SER A O 1
ATOM 1490 N N . VAL A 1 188 ? 44.796 -9.847 19.467 1.00 51.75 188 VAL A N 1
ATOM 1491 C CA . VAL A 1 188 ? 44.128 -8.866 20.323 1.00 51.75 188 VAL A CA 1
ATOM 1492 C C . VAL A 1 188 ? 44.971 -8.728 21.590 1.00 51.75 188 VAL A C 1
ATOM 1494 O O . VAL A 1 188 ? 44.665 -9.327 22.618 1.00 51.75 188 VAL A O 1
ATOM 1497 N N . ASP A 1 189 ? 46.056 -7.961 21.492 1.00 47.09 189 ASP A N 1
ATOM 1498 C CA . ASP A 1 189 ? 46.648 -7.325 22.664 1.00 47.09 189 ASP A CA 1
ATOM 1499 C C . ASP A 1 189 ? 45.633 -6.278 23.127 1.00 47.09 189 ASP A C 1
ATOM 1501 O O . ASP A 1 189 ? 45.481 -5.208 22.534 1.00 47.09 189 ASP A O 1
ATOM 1505 N N . VAL A 1 190 ? 44.841 -6.659 24.129 1.00 50.19 190 VAL A N 1
ATOM 1506 C CA . VAL A 1 190 ? 43.989 -5.738 24.876 1.00 50.19 190 VAL A CA 1
ATOM 1507 C C . VAL A 1 190 ? 44.931 -4.889 25.723 1.00 50.19 190 VAL A C 1
ATOM 1509 O O . VAL A 1 190 ? 45.221 -5.227 26.868 1.00 50.19 190 VAL A O 1
ATOM 1512 N N . ASP A 1 191 ? 45.461 -3.825 25.123 1.00 45.31 191 ASP A N 1
ATOM 1513 C CA . ASP A 1 191 ? 45.927 -2.674 25.882 1.00 45.31 191 ASP A CA 1
ATOM 1514 C C . ASP A 1 191 ? 44.680 -2.004 26.473 1.00 45.31 191 ASP A C 1
ATOM 1516 O O . ASP A 1 191 ? 43.812 -1.496 25.757 1.00 45.31 191 ASP A O 1
ATOM 1520 N N . ASP A 1 192 ? 44.584 -2.111 27.797 1.00 52.69 192 ASP A N 1
ATOM 1521 C CA . ASP A 1 192 ? 43.704 -1.344 28.670 1.00 52.69 192 ASP A CA 1
ATOM 1522 C C . ASP A 1 192 ? 43.792 0.147 28.327 1.00 52.69 192 ASP A C 1
ATOM 1524 O O . ASP A 1 192 ? 44.861 0.737 28.458 1.00 52.69 192 ASP A O 1
ATOM 1528 N N . GLU A 1 193 ? 42.665 0.747 27.944 1.00 53.47 193 GLU A N 1
ATOM 1529 C CA . GLU A 1 193 ? 42.228 2.082 28.378 1.00 53.47 193 GLU A CA 1
ATOM 1530 C C . GLU A 1 193 ? 40.888 2.405 27.699 1.00 53.47 193 GLU A C 1
ATOM 1532 O O . GLU A 1 193 ? 40.852 2.834 26.551 1.00 53.47 193 GLU A O 1
ATOM 1537 N N . GLU A 1 194 ? 39.780 2.146 28.400 1.00 44.69 194 GLU A N 1
ATOM 1538 C CA . GLU A 1 194 ? 38.644 3.073 28.559 1.00 44.69 194 GLU A CA 1
ATOM 1539 C C . GLU A 1 194 ? 37.526 2.382 29.364 1.00 44.69 194 GLU A C 1
ATOM 1541 O O . GLU A 1 194 ? 36.909 1.404 28.939 1.00 44.69 194 GLU A O 1
ATOM 1546 N N . ASP A 1 195 ? 37.317 2.897 30.575 1.00 46.94 195 ASP A N 1
ATOM 1547 C CA . ASP A 1 195 ? 36.265 2.527 31.515 1.00 46.94 195 ASP A CA 1
ATOM 1548 C C . ASP A 1 195 ? 34.862 2.734 30.919 1.00 46.94 195 ASP A C 1
ATOM 1550 O O . ASP A 1 195 ? 34.544 3.845 30.507 1.00 46.94 195 ASP A O 1
ATOM 1554 N N . GLU A 1 196 ? 33.987 1.721 30.977 1.00 43.59 196 GLU A N 1
ATOM 1555 C CA . GLU A 1 196 ? 32.534 1.916 31.140 1.00 43.59 196 GLU A CA 1
ATOM 1556 C C . GLU A 1 196 ? 31.835 0.618 31.627 1.00 43.59 196 GLU A C 1
ATOM 1558 O O . GLU A 1 196 ? 31.645 -0.352 30.895 1.00 43.59 196 GLU A O 1
ATOM 1563 N N . ASP A 1 197 ? 31.502 0.616 32.922 1.00 49.03 197 ASP A N 1
ATOM 1564 C CA . ASP A 1 197 ? 30.521 -0.187 33.672 1.00 49.03 197 ASP A CA 1
ATOM 1565 C C . ASP A 1 197 ? 29.951 -1.483 33.043 1.00 49.03 197 ASP A C 1
ATOM 1567 O O . ASP A 1 197 ? 28.879 -1.500 32.433 1.00 49.03 197 ASP A O 1
ATOM 1571 N N . ILE A 1 198 ? 30.564 -2.627 33.376 1.00 44.16 198 ILE A N 1
ATOM 1572 C CA . ILE A 1 198 ? 29.923 -3.953 33.306 1.00 44.16 198 ILE A CA 1
ATOM 1573 C C . ILE A 1 198 ? 29.720 -4.512 34.716 1.00 44.16 198 ILE A C 1
ATOM 1575 O O . ILE A 1 198 ? 30.653 -4.897 35.419 1.00 44.16 198 ILE A O 1
ATOM 1579 N N . THR A 1 199 ? 28.456 -4.555 35.130 1.00 44.50 199 THR A N 1
ATOM 1580 C CA . THR A 1 199 ? 27.984 -5.134 36.391 1.00 44.50 199 THR A CA 1
ATOM 1581 C C . THR A 1 199 ? 28.430 -6.589 36.561 1.00 44.50 199 THR A C 1
ATOM 1583 O O . THR A 1 199 ? 28.302 -7.391 35.637 1.00 44.50 199 THR A O 1
ATOM 1586 N N . ALA A 1 200 ? 28.899 -6.918 37.768 1.00 44.78 200 ALA A N 1
ATOM 1587 C CA . ALA A 1 200 ? 29.425 -8.214 38.189 1.00 44.78 200 ALA A CA 1
ATOM 1588 C C . ALA A 1 200 ? 28.621 -9.429 37.681 1.00 44.78 200 ALA A C 1
ATOM 1590 O O . ALA A 1 200 ? 27.445 -9.602 37.998 1.00 44.78 200 ALA A O 1
ATOM 1591 N N . ILE A 1 201 ? 29.295 -10.306 36.936 1.00 56.19 201 ILE A N 1
ATOM 1592 C CA . ILE A 1 201 ? 28.791 -11.631 36.563 1.00 56.19 201 ILE A CA 1
ATOM 1593 C C . ILE A 1 201 ? 29.095 -12.581 37.730 1.00 56.19 201 ILE A C 1
ATOM 1595 O O . ILE A 1 201 ? 30.253 -12.919 37.977 1.00 56.19 201 ILE A O 1
ATOM 1599 N N . GLU A 1 202 ? 28.068 -13.020 38.461 1.00 55.94 202 GLU A N 1
ATOM 1600 C CA . GLU A 1 202 ? 28.210 -14.082 39.462 1.00 55.94 202 GLU A CA 1
ATOM 1601 C C . GLU A 1 202 ? 28.487 -15.423 38.767 1.00 55.94 202 GLU A C 1
ATOM 1603 O O . GLU A 1 202 ? 27.662 -15.956 38.020 1.00 55.94 202 GLU A O 1
ATOM 1608 N N . THR A 1 203 ? 29.671 -15.985 39.009 1.00 56.31 203 THR A N 1
ATOM 1609 C CA . THR A 1 203 ? 30.055 -17.307 38.510 1.00 56.31 203 THR A CA 1
ATOM 1610 C C . THR A 1 203 ? 29.586 -18.383 39.489 1.00 56.31 203 THR A C 1
ATOM 1612 O O . THR A 1 203 ? 30.112 -18.535 40.590 1.00 56.31 203 THR A O 1
ATOM 1615 N N . HIS A 1 204 ? 28.574 -19.158 39.097 1.00 57.34 204 HIS A N 1
ATOM 1616 C CA . HIS A 1 204 ? 28.147 -20.339 39.848 1.00 57.34 204 HIS A CA 1
ATOM 1617 C C . HIS A 1 204 ? 29.053 -21.533 39.511 1.00 57.34 204 HIS A C 1
ATOM 1619 O O . HIS A 1 204 ? 29.181 -21.923 38.350 1.00 57.34 204 HIS A O 1
ATOM 1625 N N . THR A 1 205 ? 29.675 -22.140 40.524 1.00 66.75 205 THR A N 1
ATOM 1626 C CA . THR A 1 205 ? 30.523 -23.324 40.347 1.00 66.75 205 THR A CA 1
ATOM 1627 C C . THR A 1 205 ? 29.676 -24.554 40.024 1.00 66.75 205 THR A C 1
ATOM 1629 O O . THR A 1 205 ? 28.778 -24.942 40.773 1.00 66.75 205 THR A O 1
ATOM 1632 N N . VAL A 1 206 ? 29.957 -25.186 38.883 1.00 59.31 206 VAL A N 1
ATOM 1633 C CA . VAL A 1 206 ? 29.333 -26.457 38.502 1.00 59.31 206 VAL A CA 1
ATOM 1634 C C . VAL A 1 206 ? 29.989 -27.623 39.258 1.00 59.31 206 VAL A C 1
ATOM 1636 O O . VAL A 1 206 ? 31.219 -27.696 39.318 1.00 59.31 206 VAL A O 1
ATOM 1639 N N . PRO A 1 207 ? 29.205 -28.555 39.832 1.00 63.94 207 PRO A N 1
ATOM 1640 C CA . PRO A 1 207 ? 29.731 -29.719 40.538 1.00 63.94 207 PRO A CA 1
ATOM 1641 C C . PRO A 1 207 ? 30.601 -30.608 39.644 1.00 63.94 207 PRO A C 1
ATOM 1643 O O . PRO A 1 207 ? 30.272 -30.865 38.485 1.00 63.94 207 PRO A O 1
ATOM 1646 N N . ALA A 1 208 ? 31.668 -31.163 40.224 1.00 60.94 208 ALA A N 1
ATOM 1647 C CA . ALA A 1 208 ? 32.671 -31.985 39.538 1.00 60.94 208 ALA A CA 1
ATOM 1648 C C . ALA A 1 208 ? 32.117 -33.227 38.804 1.00 60.94 208 ALA A C 1
ATOM 1650 O O . ALA A 1 208 ? 32.811 -33.803 37.976 1.00 60.94 208 ALA A O 1
ATOM 1651 N N . ALA A 1 209 ? 30.864 -33.617 39.056 1.00 62.84 209 ALA A N 1
ATOM 1652 C CA . ALA A 1 209 ? 30.188 -34.718 38.372 1.00 62.84 209 ALA A CA 1
ATOM 1653 C C . ALA A 1 209 ? 29.825 -34.428 36.897 1.00 62.84 209 ALA A C 1
ATOM 1655 O O . ALA A 1 209 ? 29.477 -35.357 36.175 1.00 62.84 209 ALA A O 1
ATOM 1656 N N . VAL A 1 210 ? 29.902 -33.169 36.436 1.00 58.66 210 VAL A N 1
ATOM 1657 C CA . VAL A 1 210 ? 29.663 -32.805 35.020 1.00 58.66 210 VAL A CA 1
ATOM 1658 C C . VAL A 1 210 ? 30.861 -33.166 34.127 1.00 58.66 210 VAL A C 1
ATOM 1660 O O . VAL A 1 210 ? 30.690 -33.422 32.937 1.00 58.66 210 VAL A O 1
ATOM 1663 N N . PHE A 1 211 ? 32.067 -33.260 34.696 1.00 53.44 211 PHE A N 1
ATOM 1664 C CA . PHE A 1 211 ? 33.257 -33.737 33.993 1.00 53.44 211 PHE A CA 1
ATOM 1665 C C . PHE A 1 211 ? 33.459 -35.230 34.274 1.00 53.44 211 PHE A C 1
ATOM 1667 O O . PHE A 1 211 ? 34.073 -35.616 35.266 1.00 53.44 211 PHE A O 1
ATOM 1674 N N . GLY A 1 212 ? 32.924 -36.081 33.398 1.00 47.84 212 GLY A N 1
ATOM 1675 C CA . GLY A 1 212 ? 33.154 -37.525 33.448 1.00 47.84 212 GLY A CA 1
ATOM 1676 C C . GLY A 1 212 ? 34.646 -37.881 33.353 1.00 47.84 212 GLY A C 1
ATOM 1677 O O . GLY A 1 212 ? 35.310 -37.501 32.395 1.00 47.84 212 GLY A O 1
ATOM 1678 N N . GLU A 1 213 ? 35.150 -38.581 34.375 1.00 56.56 213 GLU A N 1
ATOM 1679 C CA . GLU A 1 213 ? 36.297 -39.517 34.413 1.00 56.56 213 GLU A CA 1
ATOM 1680 C C . GLU A 1 213 ? 37.499 -39.312 33.457 1.00 56.56 213 GLU A C 1
ATOM 1682 O O . GLU A 1 213 ? 38.085 -40.271 32.961 1.00 56.56 213 GLU A O 1
ATOM 1687 N N . LEU A 1 214 ? 37.964 -38.078 33.254 1.00 52.75 214 LEU A N 1
ATOM 1688 C CA . LEU A 1 214 ? 39.213 -37.792 32.525 1.00 52.75 214 LEU A CA 1
ATOM 1689 C C . LEU A 1 214 ? 40.220 -36.976 33.347 1.00 52.75 214 LEU A C 1
ATOM 1691 O O . LEU A 1 214 ? 40.979 -36.172 32.807 1.00 52.75 214 LEU A O 1
ATOM 1695 N N . LYS A 1 215 ? 40.283 -37.203 34.665 1.00 57.78 215 LYS A N 1
ATOM 1696 C CA . LYS A 1 215 ? 41.392 -36.694 35.484 1.00 57.78 215 LYS A CA 1
ATOM 1697 C C . LYS A 1 215 ? 42.514 -37.735 35.531 1.00 57.78 215 LYS A C 1
ATOM 1699 O O . LYS A 1 215 ? 42.386 -38.756 36.200 1.00 57.78 215 LYS A O 1
ATOM 1704 N N . ARG A 1 216 ? 43.609 -37.483 34.804 1.00 54.78 216 ARG A N 1
ATOM 1705 C CA . ARG A 1 216 ? 44.879 -38.211 34.992 1.00 54.78 216 ARG A CA 1
ATOM 1706 C C . ARG A 1 216 ? 45.430 -37.902 36.396 1.00 54.78 216 ARG A C 1
ATOM 1708 O O . ARG A 1 216 ? 45.304 -36.754 36.824 1.00 54.78 216 ARG A O 1
ATOM 1715 N N . PRO A 1 217 ? 46.008 -38.881 37.114 1.00 47.75 217 PRO A N 1
ATOM 1716 C CA . PRO A 1 217 ? 46.630 -38.619 38.406 1.00 47.75 217 PRO A CA 1
ATOM 1717 C C . PRO A 1 217 ? 47.920 -37.806 38.217 1.00 47.75 217 PRO A C 1
ATOM 1719 O O . PRO A 1 217 ? 48.761 -38.154 37.387 1.00 47.75 217 PRO A O 1
ATOM 1722 N N . GLU A 1 218 ? 48.034 -36.710 38.967 1.00 54.34 218 GLU A N 1
ATOM 1723 C CA . GLU A 1 218 ? 49.265 -35.927 39.137 1.00 54.34 218 GLU A CA 1
ATOM 1724 C C . GLU A 1 218 ? 50.343 -36.791 39.823 1.00 54.34 218 GLU A C 1
ATOM 1726 O O . GLU A 1 218 ? 49.994 -37.612 40.678 1.00 54.34 218 GLU A O 1
ATOM 1731 N N . PRO A 1 219 ? 51.632 -36.638 39.471 1.00 44.16 219 PRO A N 1
ATOM 1732 C CA . PRO A 1 219 ? 52.711 -37.375 40.109 1.00 44.16 219 PRO A CA 1
ATOM 1733 C C . PRO A 1 219 ? 52.909 -36.912 41.557 1.00 44.16 219 PRO A C 1
ATOM 1735 O O . PRO A 1 219 ? 52.954 -35.725 41.867 1.00 44.16 219 PRO A O 1
ATOM 1738 N N . GLU A 1 220 ? 53.019 -37.898 42.436 1.00 41.28 220 GLU A N 1
ATOM 1739 C CA . GLU A 1 220 ? 53.201 -37.758 43.872 1.00 41.28 220 GLU A CA 1
ATOM 1740 C C . GLU A 1 220 ? 54.621 -37.246 44.166 1.00 41.28 220 GLU A C 1
ATOM 1742 O O . GLU A 1 220 ? 55.597 -37.980 44.006 1.00 41.28 220 GLU A O 1
ATOM 1747 N N . ASP A 1 221 ? 54.746 -35.992 44.608 1.00 50.22 221 ASP A N 1
ATOM 1748 C CA . ASP A 1 221 ? 55.965 -35.503 45.254 1.00 50.22 221 ASP A CA 1
ATOM 1749 C C . ASP A 1 221 ? 56.088 -36.173 46.628 1.00 50.22 221 ASP A C 1
ATOM 1751 O O . ASP A 1 221 ? 55.520 -35.733 47.632 1.00 50.22 221 ASP A O 1
ATOM 1755 N N . ALA A 1 222 ? 56.852 -37.261 46.670 1.00 42.44 222 ALA A N 1
ATOM 1756 C CA . ALA A 1 222 ? 57.361 -37.836 47.900 1.00 42.44 222 ALA A CA 1
ATOM 1757 C C . ALA A 1 222 ? 58.885 -37.987 47.817 1.00 42.44 222 ALA A C 1
ATOM 1759 O O . ALA A 1 222 ? 59.395 -38.922 47.209 1.00 42.44 222 ALA A O 1
ATOM 1760 N N . MET A 1 223 ? 59.564 -37.109 48.573 1.00 44.38 223 MET A N 1
ATOM 1761 C CA . MET A 1 223 ? 60.751 -37.411 49.391 1.00 44.38 223 MET A CA 1
ATOM 1762 C C . MET A 1 223 ? 62.041 -37.773 48.624 1.00 44.38 223 MET A C 1
ATOM 1764 O O . MET A 1 223 ? 62.158 -38.810 47.993 1.00 44.38 223 MET A O 1
ATOM 1768 N N . THR A 1 224 ? 63.151 -37.043 48.732 1.00 43.81 224 THR A N 1
ATOM 1769 C CA . THR A 1 224 ? 63.947 -36.852 49.957 1.00 43.81 224 THR A CA 1
ATOM 1770 C C . THR A 1 224 ? 65.217 -36.059 49.607 1.00 43.81 224 THR A C 1
ATOM 1772 O O . THR A 1 224 ? 65.838 -36.357 48.590 1.00 43.81 224 THR A O 1
ATOM 1775 N N . SER A 1 225 ? 65.606 -35.099 50.457 1.00 43.22 225 SER A N 1
ATOM 1776 C CA . SER A 1 225 ? 66.910 -34.999 51.158 1.00 43.22 225 SER A CA 1
ATOM 1777 C C . SER A 1 225 ? 67.165 -33.592 51.685 1.00 43.22 225 SER A C 1
ATOM 1779 O O . SER A 1 225 ? 67.087 -32.633 50.891 1.00 43.22 225 SER A O 1
#

pLDDT: mean 75.45, std 19.46, range [39.34, 95.31]

InterPro domains:
  IPR011990 Tetratricopeptide-like helical domain superfamily [G3DSA:1.25.40.10] (1-155)
  IPR011990 Tetratricopeptide-like helical domain superfamily [SSF48452] (4-134)
  IPR045075 Pre-mRNA-splicing factor Syf1-like [PTHR11246] (1-154)
  IPR055430 Pre-mRNA-splicing factor Syf1/CRNKL1-like, C-terminal HAT-repeats domain [PF23231] (1-153)

Foldseek 3Di:
DVVLVVVLVVDDLVCSLVSLVVVLVVCCVPPRLVSCVVSLVVCLVRHDLVSNLVSLLVNLVSCVVVVNLVVSLVSLLVNLLSDACVPRVVSLVSVLVSCVVPHDPVSNVVSVVSNVVSNVVVVVVVVVVVVVVVVVVVVVVVVVVCVVVVVVVVVVPPPDDDDDDDDDDDDDDDDDDDPPDDPPPPPPPPPDDDDDDDPDDDDDDDDPVVDPDPDDDDDDPDDDD

Secondary structure (DSSP, 8-state):
-HHHHHHHHHS-TTTHHHHHHHHHHHHHHHH-GGGGHHHHHHHHHHS-HHHHHHHHHHHHHHHHHTT-HHHHHHHHHHHHTT--TTT-HHHHHHHHHHHHHH--HHHHHHHHHHHHHHHHHHHHHHHHHHHHHHHHHHHHHHHHHHHHHHHHHHHTTSS-----------------------TT-------------------PPPPGGGS-S--PPPP------

Organism: Parelaphostrongylus tenuis (NCBI:txid148309)

Sequence (225 aa):
MSIYNRATEAVDRKDMCSMFNIYIKKAQELYGLPHTRPIYEHAISVLPEDSSRELSLRFAQMERTLGEIDRARAIFAHASEICDPKIHGQFWDTWMDFEVKHGNEDTLREMLRIKRSVQQTYNTSVKHMSAQMIAAGAAKASEETKSSNAMQLLDKNSDKQSGNIAFVRGTSKTTQMDTTENPDEISVDVDDEEDEDITAIETHTVPAAVFGELKRPEPEDAMTS

Radius of gyration: 34.49 Å; chains: 1; bounding box: 84×64×75 Å